Protein AF-A0A3G3GLH3-F1 (afdb_monomer_lite)

Radius of gyration: 18.89 Å; chains: 1; bounding box: 45×45×54 Å

pLDDT: mean 79.22, std 15.0, range [38.19, 97.69]

Foldseek 3Di:
DDPDDDDDDDDQDDQFQWFADDPVRDIDGNPPPPFDDPDDDPPQDDDDALDKDFQLVQVVNPGGQKHFAAALGPLLLLCLLVDDCVLAPVVCNVVSVVDDSRGGMTTIFGHGPVDAPSGLSSQQCCNPNDVPPVVLSPDQSQVSRVNRLVSSQVSCVVVVNNDPVNVVSSVVSSVVNCVVRVRSNPD

Structure (mmCIF, N/CA/C/O backbone):
data_AF-A0A3G3GLH3-F1
#
_entry.id   AF-A0A3G3GLH3-F1
#
loop_
_atom_site.group_PDB
_atom_site.id
_atom_site.type_symbol
_atom_site.label_atom_id
_atom_site.label_alt_id
_atom_site.label_comp_id
_atom_site.label_asym_id
_atom_site.label_entity_id
_atom_site.label_seq_id
_atom_site.pdbx_PDB_ins_code
_atom_site.Cartn_x
_atom_site.Cartn_y
_atom_site.Cartn_z
_atom_site.occupancy
_atom_site.B_iso_or_equiv
_atom_site.auth_seq_id
_atom_site.auth_comp_id
_atom_site.auth_asym_id
_atom_site.auth_atom_id
_atom_site.pdbx_PDB_model_num
ATOM 1 N N . MET A 1 1 ? -25.216 30.410 30.732 1.00 52.19 1 MET A N 1
ATOM 2 C CA . MET A 1 1 ? -24.462 29.577 29.773 1.00 52.19 1 MET A CA 1
ATOM 3 C C . MET A 1 1 ? -24.354 28.191 30.385 1.00 52.19 1 MET A C 1
ATOM 5 O O . MET A 1 1 ? -24.030 28.116 31.561 1.00 52.19 1 MET A O 1
ATOM 9 N N . LEU A 1 2 ? -24.770 27.141 29.671 1.00 53.44 2 LEU A N 1
ATOM 10 C CA . LEU A 1 2 ? -24.759 25.763 30.176 1.00 53.44 2 LEU A CA 1
ATOM 11 C C . LEU A 1 2 ? -23.333 25.214 30.086 1.00 53.44 2 LEU A C 1
ATOM 13 O O . LEU A 1 2 ? -22.865 24.894 29.000 1.00 53.44 2 LEU A O 1
ATOM 17 N N . ASP A 1 3 ? -22.672 25.140 31.235 1.00 70.38 3 ASP A N 1
ATOM 18 C CA . ASP A 1 3 ? -21.366 24.509 31.426 1.00 70.38 3 ASP A CA 1
ATOM 19 C C . ASP A 1 3 ? -21.586 23.088 31.980 1.00 70.38 3 ASP A C 1
ATOM 21 O O . ASP A 1 3 ? -21.228 22.760 33.110 1.00 70.38 3 ASP A O 1
ATOM 25 N N . SER A 1 4 ? -22.340 22.265 31.241 1.00 78.31 4 SER A N 1
ATOM 26 C CA . SER A 1 4 ? -22.627 20.887 31.654 1.00 78.31 4 SER A CA 1
ATOM 27 C C . SER A 1 4 ? -21.545 19.954 31.129 1.00 78.31 4 SER A C 1
ATOM 29 O O . SER A 1 4 ? -21.372 19.823 29.915 1.00 78.31 4 SER A O 1
ATOM 31 N N . THR A 1 5 ? -20.846 19.271 32.032 1.00 82.44 5 THR A N 1
ATOM 32 C CA . THR A 1 5 ? -19.889 18.226 31.671 1.00 82.44 5 THR A CA 1
ATOM 33 C C . THR A 1 5 ? -20.622 17.016 31.087 1.00 82.44 5 THR A C 1
ATOM 35 O O . THR A 1 5 ? -21.650 16.577 31.603 1.00 82.44 5 THR A O 1
ATOM 38 N N . VAL A 1 6 ? -20.099 16.478 29.984 1.00 84.00 6 VAL A N 1
ATOM 39 C CA . VAL A 1 6 ? -20.628 15.279 29.319 1.00 84.00 6 VAL A CA 1
ATOM 40 C C . VAL A 1 6 ? -19.646 14.135 29.536 1.00 84.00 6 VAL A C 1
ATOM 42 O O . VAL A 1 6 ? -18.445 14.296 29.318 1.00 84.00 6 VAL A O 1
ATOM 45 N N . ALA A 1 7 ? -20.150 12.978 29.965 1.00 88.25 7 ALA A N 1
ATOM 46 C CA . ALA A 1 7 ? -19.340 11.772 30.061 1.00 88.25 7 ALA A CA 1
ATOM 47 C C . ALA A 1 7 ? -18.971 11.272 28.657 1.00 88.25 7 ALA A C 1
ATOM 49 O O . ALA A 1 7 ? -19.842 11.080 27.808 1.00 88.25 7 ALA A O 1
ATOM 50 N N . VAL A 1 8 ? -17.679 11.041 28.429 1.00 83.75 8 VAL A N 1
ATOM 51 C CA . VAL A 1 8 ? -17.146 10.437 27.204 1.00 83.75 8 VAL A CA 1
ATOM 52 C C . VAL A 1 8 ? -16.519 9.091 27.544 1.00 83.75 8 VAL A C 1
ATOM 54 O O . VAL A 1 8 ? -15.881 8.943 28.586 1.00 83.75 8 VAL A O 1
ATOM 57 N N . TYR A 1 9 ? -16.708 8.108 26.670 1.00 82.00 9 TYR A N 1
ATOM 58 C CA . TYR A 1 9 ? -16.227 6.744 26.867 1.00 82.00 9 TYR A CA 1
ATOM 59 C C . TYR A 1 9 ? -15.216 6.393 25.778 1.00 82.00 9 TYR A C 1
ATOM 61 O O . TYR A 1 9 ? -15.419 6.724 24.612 1.00 82.00 9 TYR A O 1
ATOM 69 N N . ASN A 1 10 ? -14.141 5.712 26.166 1.00 78.56 10 ASN A N 1
ATOM 70 C CA . ASN A 1 10 ? -13.127 5.166 25.270 1.00 78.56 10 ASN A CA 1
ATOM 71 C C . ASN A 1 10 ? -12.710 3.784 25.794 1.00 78.56 10 ASN A C 1
ATOM 73 O O . ASN A 1 10 ? -12.789 3.532 26.997 1.00 78.56 10 ASN A O 1
ATOM 77 N N . PHE A 1 11 ? -12.270 2.897 24.910 1.00 77.25 11 PHE A N 1
ATOM 78 C CA . PHE A 1 11 ? -11.757 1.573 25.258 1.00 77.25 11 PHE A CA 1
ATOM 79 C C . PHE A 1 11 ? -10.580 1.240 24.351 1.00 77.25 11 PHE A C 1
ATOM 81 O O . PHE A 1 11 ? -10.553 1.674 23.206 1.00 77.25 11 PHE A O 1
ATOM 88 N N . GLU A 1 12 ? -9.616 0.477 24.855 1.00 72.00 12 GLU A N 1
ATOM 89 C CA . GLU A 1 12 ? -8.491 -0.029 24.069 1.00 72.00 12 GLU A CA 1
ATOM 90 C C . GLU A 1 12 ? -8.784 -1.450 23.592 1.00 72.00 12 GLU A C 1
ATOM 92 O O . GLU A 1 12 ? -9.258 -2.296 24.353 1.00 72.00 12 GLU A O 1
ATOM 97 N N . VAL A 1 13 ? -8.518 -1.704 22.315 1.00 70.62 13 VAL A N 1
ATOM 98 C CA . VAL A 1 13 ? -8.568 -3.038 21.715 1.00 70.62 13 VAL A CA 1
ATOM 99 C C . VAL A 1 13 ? -7.179 -3.679 21.769 1.00 70.62 13 VAL A C 1
ATOM 101 O O . VAL A 1 13 ? -6.170 -3.020 21.559 1.00 70.62 13 VAL A O 1
ATOM 104 N N . SER A 1 14 ? -7.111 -4.975 22.098 1.00 60.09 14 SER A N 1
ATOM 105 C CA . SER A 1 14 ? -5.848 -5.618 22.505 1.00 60.09 14 SER A CA 1
ATOM 106 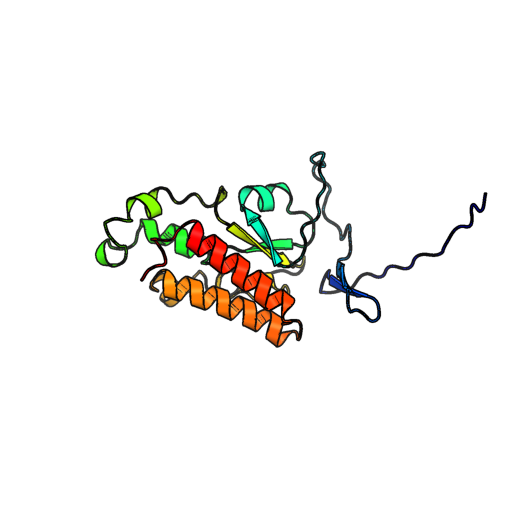C C . SER A 1 14 ? -4.850 -5.882 21.372 1.00 60.09 14 SER A C 1
ATOM 108 O O . SER A 1 14 ? -3.657 -6.033 21.631 1.00 60.09 14 SER A O 1
ATOM 110 N N . ASN A 1 15 ? -5.342 -6.049 20.142 1.00 60.84 15 ASN A N 1
ATOM 111 C CA . ASN A 1 15 ? -4.550 -6.562 19.017 1.00 60.84 15 ASN A CA 1
ATOM 112 C C . ASN A 1 15 ? -4.492 -5.579 17.852 1.00 60.84 15 ASN A C 1
ATOM 114 O O . ASN A 1 15 ? -3.422 -5.376 17.296 1.00 60.84 15 ASN A O 1
ATOM 118 N N . PHE A 1 16 ? -5.636 -5.004 17.495 1.00 64.94 16 PHE A N 1
ATOM 119 C CA . PHE A 1 16 ? -5.741 -3.937 16.509 1.00 64.94 16 PHE A CA 1
ATOM 120 C C . PHE A 1 16 ? -5.822 -2.617 17.253 1.00 64.94 16 PHE A C 1
ATOM 122 O O . PHE A 1 16 ? -6.385 -2.587 18.340 1.00 64.94 16 PHE A O 1
ATOM 129 N N . HIS A 1 17 ? -5.323 -1.535 16.666 1.00 69.00 17 HIS A N 1
ATOM 130 C CA . HIS A 1 17 ? -5.483 -0.191 17.235 1.00 69.00 17 HIS A CA 1
ATOM 131 C C . HIS A 1 17 ? -6.641 0.559 16.584 1.00 69.00 17 HIS A C 1
ATOM 133 O O . HIS A 1 17 ? -6.727 1.775 16.703 1.00 69.00 17 HIS A O 1
ATOM 139 N N . THR A 1 18 ? -7.527 -0.156 15.887 1.00 73.00 18 THR A N 1
ATOM 140 C CA . THR A 1 18 ? -8.635 0.419 15.127 1.00 73.00 18 THR A CA 1
ATOM 141 C C . THR A 1 18 ? -9.952 -0.311 15.388 1.00 73.00 18 THR A C 1
ATOM 143 O O . THR A 1 18 ? -9.959 -1.511 15.662 1.00 73.00 18 THR A O 1
ATOM 146 N N . TYR A 1 19 ? -11.069 0.415 15.331 1.00 75.06 19 TYR A N 1
ATOM 147 C CA . TYR A 1 19 ? -12.420 -0.105 15.559 1.00 75.06 19 TYR A CA 1
ATOM 148 C C . TYR A 1 19 ? -13.482 0.761 14.865 1.00 75.06 19 TYR A C 1
ATOM 150 O O . TYR A 1 19 ? -13.189 1.847 14.367 1.00 75.06 19 TYR A O 1
ATOM 158 N N . PHE A 1 20 ? -14.724 0.275 14.820 1.00 81.25 20 PHE A N 1
ATOM 159 C CA . PHE A 1 20 ? -15.857 1.002 14.248 1.00 81.25 20 PHE A CA 1
ATOM 160 C C . PHE A 1 20 ? -16.762 1.581 15.334 1.00 81.25 20 PHE A C 1
ATOM 162 O O . PHE A 1 20 ? -17.051 0.907 16.324 1.00 81.25 20 PHE A O 1
ATOM 169 N N . VAL A 1 21 ? -17.253 2.805 15.129 1.00 83.81 21 VAL A N 1
ATOM 170 C CA . VAL A 1 21 ? -18.206 3.468 16.030 1.00 83.81 21 VAL A CA 1
ATOM 171 C C . VAL A 1 21 ? -19.484 3.893 15.313 1.00 83.81 21 VAL A C 1
ATOM 173 O O . VAL A 1 21 ? -19.473 4.349 14.168 1.00 83.81 21 VAL A O 1
ATOM 176 N N . GLY A 1 22 ? -20.600 3.778 16.034 1.00 80.94 22 GLY A N 1
ATOM 177 C CA . GLY A 1 22 ? -21.918 4.216 15.579 1.00 80.94 22 GLY A CA 1
ATOM 178 C C . GLY A 1 22 ? -22.543 3.336 14.491 1.00 80.94 22 GLY A C 1
ATOM 179 O O . GLY A 1 22 ? -21.936 2.407 13.965 1.00 80.94 22 GLY A O 1
ATOM 180 N N . SER A 1 23 ? -23.790 3.651 14.139 1.00 80.56 23 SER A N 1
ATOM 181 C CA . SER A 1 23 ? -24.556 2.942 13.100 1.00 80.56 23 SER A CA 1
ATOM 182 C C . SER A 1 23 ? -24.011 3.143 11.684 1.00 80.56 23 SER A C 1
ATOM 184 O O . SER A 1 23 ? -24.363 2.390 10.784 1.00 80.56 23 SER A O 1
ATOM 186 N N . GLN A 1 24 ? -23.164 4.155 11.490 1.00 77.25 24 GLN A N 1
ATOM 187 C CA . GLN A 1 24 ? -22.507 4.448 10.218 1.00 77.25 24 GLN A CA 1
ATOM 188 C C . GLN A 1 24 ? -21.169 3.716 10.059 1.00 77.25 24 GLN A C 1
ATOM 190 O O . GLN A 1 24 ? -20.516 3.893 9.038 1.00 77.25 24 GLN A O 1
ATOM 195 N N . SER A 1 25 ? -20.755 2.922 11.056 1.00 75.62 25 SER A N 1
ATOM 196 C CA . SER A 1 25 ? -19.472 2.214 11.056 1.00 75.62 25 SER A CA 1
ATOM 197 C C . SER A 1 25 ? -18.306 3.152 10.739 1.00 75.62 25 SER A C 1
ATOM 199 O O . SER A 1 25 ? -17.507 2.897 9.841 1.00 75.62 25 SER A O 1
ATOM 201 N N . ILE A 1 26 ? -18.213 4.260 11.480 1.00 72.25 26 ILE A N 1
ATOM 202 C CA . ILE A 1 26 ? -17.095 5.196 11.332 1.00 72.25 26 ILE A CA 1
ATOM 203 C C . ILE A 1 26 ? -15.839 4.500 11.839 1.00 72.25 26 ILE A C 1
ATOM 205 O O . ILE A 1 26 ? -15.811 4.033 12.978 1.00 72.25 26 ILE A O 1
ATOM 209 N N . TRP A 1 27 ? -14.813 4.427 10.999 1.00 70.38 27 TRP A N 1
ATOM 210 C CA . TRP A 1 27 ? -13.533 3.837 11.366 1.00 70.38 27 TRP A CA 1
ATOM 211 C C . TRP A 1 27 ? -12.717 4.817 12.206 1.00 70.38 27 TRP A C 1
ATOM 213 O O . TRP A 1 27 ? -12.457 5.940 11.781 1.00 70.38 27 TRP A O 1
ATOM 223 N N . VAL A 1 28 ? -12.325 4.393 13.402 1.00 71.50 28 VAL A N 1
ATOM 224 C CA . VAL A 1 28 ? -11.522 5.174 14.345 1.00 71.50 28 VAL A CA 1
ATOM 225 C C . VAL A 1 28 ? -10.356 4.343 14.868 1.00 71.50 28 VAL A C 1
ATOM 227 O O . VAL A 1 28 ? -10.334 3.119 14.721 1.00 71.50 28 VAL A O 1
ATOM 230 N N . TYR A 1 29 ? -9.388 5.003 15.499 1.00 72.38 29 TYR A N 1
ATOM 231 C CA . TYR A 1 29 ? -8.235 4.357 16.115 1.00 72.38 29 TYR A CA 1
ATOM 232 C C . TYR A 1 29 ? -7.996 4.843 17.545 1.00 72.38 29 TYR A C 1
ATOM 234 O O . TYR A 1 29 ? -8.376 5.950 17.932 1.00 72.38 29 TYR A O 1
ATOM 242 N N . ASN A 1 30 ? -7.358 3.998 18.352 1.00 69.06 30 ASN A N 1
ATOM 243 C CA . ASN A 1 30 ? -6.932 4.351 19.697 1.00 69.06 30 ASN A CA 1
ATOM 244 C C . ASN A 1 30 ? -5.739 5.317 19.643 1.00 69.06 30 ASN A C 1
ATOM 246 O O . ASN A 1 30 ? -4.632 4.935 19.270 1.00 69.06 30 ASN A O 1
ATOM 250 N N . ALA A 1 31 ? -5.945 6.567 20.060 1.00 63.78 31 ALA A N 1
ATOM 251 C CA . ALA A 1 31 ? -4.863 7.541 20.195 1.00 63.78 31 ALA A CA 1
ATOM 252 C C . ALA A 1 31 ? -3.931 7.214 21.384 1.00 63.78 31 ALA A C 1
ATOM 254 O O . ALA A 1 31 ? -4.389 6.720 22.413 1.00 63.78 31 ALA A O 1
ATOM 255 N N . ASN A 1 32 ? -2.643 7.573 21.277 1.00 58.06 32 ASN A N 1
ATOM 256 C CA . ASN A 1 32 ? -1.634 7.493 22.350 1.00 58.06 32 ASN A CA 1
ATOM 257 C C . ASN A 1 32 ? -1.325 6.081 22.900 1.00 58.06 32 ASN A C 1
ATOM 259 O O . ASN A 1 32 ? -1.012 5.944 24.083 1.00 58.06 32 ASN A O 1
ATOM 263 N N . CYS A 1 33 ? -1.345 5.032 22.074 1.00 53.41 33 CYS A N 1
ATOM 264 C CA . CYS A 1 33 ? -1.094 3.647 22.512 1.00 53.41 33 CYS A CA 1
ATOM 265 C C . CYS A 1 33 ? 0.394 3.323 22.825 1.00 53.41 33 CYS A C 1
ATOM 267 O O . CYS A 1 33 ? 0.919 2.294 22.423 1.00 53.41 33 CYS A O 1
ATOM 269 N N . GLY A 1 34 ? 1.113 4.182 23.557 1.00 49.38 34 GLY A N 1
ATOM 270 C CA . GLY A 1 34 ? 2.436 3.852 24.119 1.00 49.38 34 GLY A CA 1
ATOM 271 C C . GLY A 1 34 ? 3.666 4.270 23.302 1.00 49.38 34 GLY A C 1
ATOM 272 O O . GLY A 1 34 ? 4.790 3.920 23.668 1.00 49.38 34 GLY A O 1
ATOM 273 N N . ALA A 1 35 ? 3.515 5.059 22.238 1.00 47.09 35 ALA A N 1
ATOM 274 C CA . ALA A 1 35 ? 4.669 5.611 21.538 1.00 47.09 35 ALA A CA 1
ATOM 275 C C . ALA A 1 35 ? 5.346 6.723 22.352 1.00 47.09 35 ALA A C 1
ATOM 277 O O . ALA A 1 35 ? 4.738 7.733 22.709 1.00 47.09 35 ALA A O 1
ATOM 278 N N . THR A 1 36 ? 6.644 6.569 22.631 1.00 41.03 36 THR A N 1
ATOM 279 C CA . THR A 1 36 ? 7.446 7.619 23.268 1.00 41.03 36 THR A CA 1
ATOM 280 C C . THR A 1 36 ? 7.441 8.859 22.373 1.00 41.03 36 THR A C 1
ATOM 282 O O . THR A 1 36 ? 7.955 8.828 21.249 1.00 41.03 36 THR A O 1
ATOM 285 N N . LEU A 1 37 ? 6.857 9.954 22.864 1.00 39.50 37 LEU A N 1
ATOM 286 C CA . LEU A 1 37 ? 6.824 11.260 22.207 1.00 39.50 37 LEU A CA 1
ATOM 287 C C . LEU A 1 37 ? 8.263 11.741 21.937 1.00 39.50 37 LEU A C 1
ATOM 289 O O . LEU A 1 37 ? 8.899 12.346 22.795 1.00 39.50 37 LEU A O 1
ATOM 293 N N . ILE A 1 38 ? 8.794 11.501 20.735 1.00 42.88 38 ILE A N 1
ATOM 294 C CA . ILE A 1 38 ? 9.927 12.291 20.235 1.00 42.88 38 ILE A CA 1
ATOM 295 C C . ILE A 1 38 ? 9.286 13.512 19.587 1.00 42.88 38 ILE A C 1
ATOM 297 O O . ILE A 1 38 ? 8.466 13.359 18.688 1.00 42.88 38 ILE A O 1
ATOM 301 N N . LYS A 1 39 ? 9.599 14.676 20.169 1.00 38.19 39 LYS A N 1
ATOM 302 C CA . LYS A 1 39 ? 9.090 16.033 19.917 1.00 38.19 39 LYS A CA 1
ATOM 303 C C . LYS A 1 39 ? 8.168 16.181 18.699 1.00 38.19 39 LYS A C 1
ATOM 305 O O . LYS A 1 39 ? 8.622 16.104 17.562 1.00 38.19 39 LYS A O 1
ATOM 310 N N . LYS A 1 40 ? 6.903 16.512 18.998 1.00 38.69 40 LYS A N 1
ATOM 311 C CA . LYS A 1 40 ? 5.918 17.108 18.085 1.00 38.69 40 LYS A CA 1
ATOM 312 C C . LYS A 1 40 ? 6.610 18.053 17.098 1.00 38.69 40 LYS A C 1
ATOM 314 O O . LYS A 1 40 ? 7.101 19.107 17.502 1.00 38.69 40 LYS A O 1
ATOM 319 N N . THR A 1 41 ? 6.592 17.718 15.814 1.00 38.50 41 THR A N 1
ATOM 320 C CA . THR A 1 41 ? 6.532 18.769 14.801 1.00 38.50 41 THR A CA 1
ATOM 321 C C . THR A 1 41 ? 5.173 19.455 14.967 1.00 38.50 41 THR A C 1
ATOM 323 O O . THR A 1 41 ? 4.187 18.841 15.373 1.00 38.50 41 THR A O 1
ATOM 326 N N . THR A 1 42 ? 5.122 20.763 14.754 1.00 38.75 42 THR A N 1
ATOM 327 C CA . THR A 1 42 ? 3.994 21.646 15.103 1.00 38.75 42 THR A CA 1
ATOM 328 C C . THR A 1 42 ? 2.682 21.373 14.355 1.0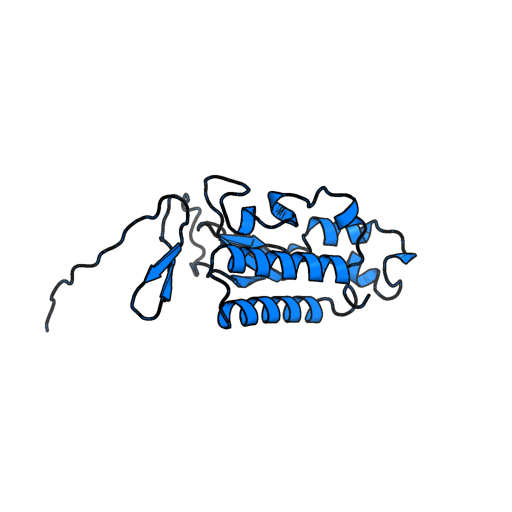0 38.75 42 THR A C 1
ATOM 330 O O . THR A 1 42 ? 1.699 22.052 14.621 1.00 38.75 42 THR A O 1
ATOM 333 N N . ASN A 1 43 ? 2.627 20.344 13.505 1.00 39.94 43 ASN A N 1
ATOM 334 C CA . ASN A 1 43 ? 1.451 19.935 12.741 1.00 39.94 43 ASN A CA 1
ATOM 335 C C . ASN A 1 43 ? 1.18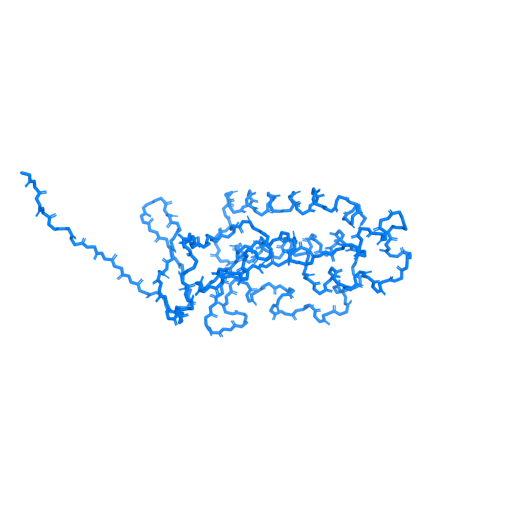1 18.440 12.968 1.00 39.94 43 ASN A C 1
ATOM 337 O O . ASN A 1 43 ? 1.340 17.651 12.043 1.00 39.94 43 ASN A O 1
ATOM 341 N N . GLY A 1 44 ? 0.857 18.049 14.206 1.00 44.25 44 GLY A N 1
ATOM 342 C CA . GLY A 1 44 ? 0.605 16.660 14.622 1.00 44.25 44 GLY A CA 1
ATOM 343 C C . GLY A 1 44 ? -0.615 16.017 13.953 1.00 44.25 44 GLY A C 1
ATOM 344 O O . GLY A 1 44 ? -1.603 15.741 14.625 1.00 44.25 44 GLY A O 1
ATOM 345 N N . GLY A 1 45 ? -0.548 15.818 12.639 1.00 51.00 45 GLY A N 1
ATOM 346 C CA . GLY A 1 45 ? -1.488 15.018 11.875 1.00 51.00 45 GLY A CA 1
ATOM 347 C C . GLY A 1 45 ? -1.200 13.552 12.139 1.00 51.00 45 GLY A C 1
ATOM 348 O O . GLY A 1 45 ? -0.115 13.061 11.838 1.00 51.00 45 GLY A O 1
ATOM 349 N N . LEU A 1 46 ? -2.160 12.886 12.757 1.00 63.09 46 LEU A N 1
ATOM 350 C CA . LEU A 1 46 ? -2.233 11.437 12.775 1.00 63.09 46 LEU A CA 1
ATOM 351 C C . LEU A 1 46 ? -2.561 10.981 11.349 1.00 63.09 46 LEU A C 1
ATOM 353 O O . LEU A 1 46 ? -3.336 11.653 10.670 1.00 63.09 46 LEU A O 1
ATOM 357 N N . PHE A 1 47 ? -1.948 9.891 10.891 1.00 70.56 47 PHE A N 1
ATOM 358 C CA . PHE A 1 47 ? -2.291 9.319 9.593 1.00 70.56 47 PHE A CA 1
ATOM 359 C C . PHE A 1 47 ? -3.529 8.444 9.708 1.00 70.56 47 PHE A C 1
ATOM 361 O O . PHE A 1 47 ? -3.619 7.625 10.626 1.00 70.56 47 PHE A O 1
ATOM 368 N N . ASP A 1 48 ? -4.418 8.561 8.729 1.00 79.50 48 ASP A N 1
ATOM 369 C CA . ASP A 1 48 ? -5.541 7.645 8.595 1.00 79.50 48 ASP A CA 1
ATOM 370 C C . ASP A 1 48 ? -5.125 6.358 7.872 1.00 79.50 48 ASP A C 1
ATOM 372 O O . ASP A 1 48 ? -4.191 6.302 7.064 1.00 79.50 48 ASP A O 1
ATOM 376 N N . GLU A 1 49 ? -5.863 5.289 8.140 1.00 84.69 49 GLU A N 1
ATOM 377 C CA . GLU A 1 49 ? -5.737 4.050 7.390 1.00 84.69 49 GLU A CA 1
ATOM 378 C C . GLU A 1 49 ? -6.045 4.266 5.902 1.00 84.69 49 GLU A C 1
ATOM 380 O O . GLU A 1 49 ? -7.025 4.922 5.538 1.00 84.69 49 GLU A O 1
ATOM 385 N N . LEU A 1 50 ? -5.204 3.689 5.037 1.00 89.69 50 LEU A N 1
ATOM 386 C CA . LEU A 1 50 ? -5.208 3.886 3.585 1.00 89.69 50 LEU A CA 1
ATOM 387 C C . LEU A 1 50 ? -4.928 5.329 3.136 1.00 89.69 50 LEU A C 1
ATOM 389 O O . LEU A 1 50 ? -5.119 5.647 1.957 1.00 89.69 50 LEU A O 1
ATOM 393 N N . GLU A 1 51 ? -4.455 6.208 4.025 1.00 90.38 51 GLU A N 1
ATOM 394 C CA . GLU A 1 51 ? -3.971 7.524 3.618 1.00 90.38 51 GLU A CA 1
ATOM 395 C C . GLU A 1 51 ? -2.777 7.382 2.667 1.00 90.38 51 GLU A C 1
ATOM 397 O O . GLU A 1 51 ? -1.910 6.525 2.836 1.00 90.38 51 GLU A O 1
ATOM 402 N N . ILE A 1 52 ? -2.735 8.226 1.637 1.00 92.25 52 ILE A N 1
ATOM 403 C CA . ILE A 1 52 ? -1.672 8.214 0.635 1.00 92.25 52 ILE A CA 1
ATOM 404 C C . ILE A 1 52 ? -0.773 9.418 0.871 1.00 92.25 52 ILE A C 1
ATOM 406 O O . ILE A 1 52 ? -1.210 10.562 0.747 1.00 92.25 52 ILE A O 1
ATOM 410 N N . THR A 1 53 ? 0.502 9.163 1.130 1.00 91.44 53 THR A N 1
ATOM 411 C CA . THR A 1 53 ? 1.513 10.204 1.337 1.00 91.44 53 THR A CA 1
ATOM 412 C C . THR A 1 53 ? 2.834 9.797 0.689 1.00 91.44 53 THR A C 1
ATOM 414 O O . THR A 1 53 ? 2.922 8.745 0.059 1.00 91.44 53 THR A O 1
ATOM 417 N N . ILE A 1 54 ? 3.865 10.630 0.797 1.00 91.19 54 ILE A N 1
ATOM 418 C CA . ILE A 1 54 ? 5.224 10.260 0.378 1.00 91.19 54 ILE A CA 1
ATOM 419 C C . ILE A 1 54 ? 5.991 9.639 1.545 1.00 91.19 54 ILE A C 1
ATOM 421 O O . ILE A 1 54 ? 5.785 10.010 2.706 1.00 91.19 54 ILE A O 1
ATOM 425 N N . PHE A 1 55 ? 6.912 8.723 1.251 1.00 88.62 55 PHE A N 1
ATOM 426 C CA . PHE A 1 55 ? 7.620 7.968 2.286 1.00 88.62 55 PHE A CA 1
ATOM 427 C C . PHE A 1 55 ? 8.386 8.853 3.274 1.00 88.62 55 PHE A C 1
ATOM 429 O O . PHE A 1 55 ? 8.356 8.601 4.480 1.00 88.62 55 PHE A O 1
ATOM 436 N N . LYS A 1 56 ? 9.013 9.937 2.799 1.00 88.94 56 LYS A N 1
ATOM 437 C CA . LYS A 1 56 ? 9.676 10.913 3.675 1.00 88.94 56 LYS A CA 1
ATOM 438 C C . LYS A 1 56 ? 8.727 11.464 4.736 1.00 88.94 56 LYS A C 1
ATOM 440 O O . LYS A 1 56 ? 9.101 11.533 5.903 1.00 88.94 56 LYS A O 1
ATOM 445 N N . THR A 1 57 ? 7.503 11.822 4.354 1.00 83.81 57 THR A N 1
ATOM 446 C CA . THR A 1 57 ? 6.487 12.325 5.288 1.00 83.81 57 THR A CA 1
ATOM 447 C C . THR A 1 57 ? 6.045 11.220 6.241 1.00 83.81 57 THR A C 1
ATOM 449 O O . THR A 1 57 ? 6.030 11.445 7.449 1.00 83.81 57 THR A O 1
ATOM 452 N N . ALA A 1 58 ? 5.787 10.011 5.730 1.00 82.44 58 ALA A N 1
ATOM 453 C CA . ALA A 1 58 ? 5.421 8.863 6.561 1.00 82.44 58 ALA A CA 1
ATOM 454 C C . ALA A 1 58 ? 6.466 8.577 7.657 1.00 82.44 58 ALA A C 1
ATOM 456 O O . ALA A 1 58 ? 6.110 8.393 8.818 1.00 82.44 58 ALA A O 1
ATOM 457 N N . ARG A 1 59 ? 7.764 8.619 7.325 1.00 77.00 59 ARG A N 1
ATOM 458 C CA . ARG A 1 59 ? 8.867 8.403 8.285 1.00 77.00 59 ARG A CA 1
ATOM 459 C C . ARG A 1 59 ? 8.984 9.489 9.346 1.00 77.00 59 ARG A C 1
ATOM 461 O O . ARG A 1 59 ? 9.380 9.200 10.470 1.00 77.00 59 ARG A O 1
ATOM 468 N N . LEU A 1 60 ? 8.704 10.739 8.985 1.00 68.81 60 LEU A N 1
ATOM 469 C CA . LEU A 1 60 ? 8.830 11.874 9.902 1.00 68.81 60 LEU A CA 1
ATOM 470 C C . LEU A 1 60 ? 7.717 11.902 10.956 1.00 68.81 60 LEU A C 1
ATOM 472 O O . LEU A 1 60 ? 7.874 12.561 11.982 1.00 68.81 60 LEU A O 1
ATOM 476 N N . VAL A 1 61 ? 6.620 11.186 10.709 1.00 61.59 61 VAL A N 1
ATOM 477 C CA . VAL A 1 61 ? 5.410 11.217 11.539 1.00 61.59 61 VAL A CA 1
ATOM 478 C C . VAL A 1 61 ? 5.070 9.826 12.112 1.00 61.59 61 VAL A C 1
ATOM 480 O O . VAL A 1 61 ? 4.132 9.700 12.891 1.00 61.59 61 VAL A O 1
ATOM 483 N N . SER A 1 62 ? 5.852 8.770 11.827 1.00 52.34 62 SER A N 1
ATOM 484 C CA . SER A 1 62 ? 5.524 7.402 12.270 1.00 52.34 62 SER A CA 1
ATOM 485 C C . SER A 1 62 ? 5.703 7.206 13.782 1.00 52.34 62 SER A C 1
ATOM 487 O O . SER A 1 62 ? 6.772 6.808 14.262 1.00 52.34 62 SER A O 1
ATOM 489 N N . LYS A 1 63 ? 4.648 7.478 14.548 1.00 58.84 63 LYS A N 1
ATOM 490 C CA . LYS A 1 63 ? 4.556 7.104 15.964 1.00 58.84 63 LYS A CA 1
ATOM 491 C C . LYS A 1 63 ? 3.241 6.453 16.369 1.00 58.84 63 LYS A C 1
ATOM 493 O O . LYS A 1 63 ? 3.204 5.910 17.458 1.00 58.84 63 LYS A O 1
ATOM 498 N N . ASP A 1 64 ? 2.229 6.380 15.517 1.00 59.94 64 ASP A N 1
ATOM 499 C CA . ASP A 1 64 ? 0.934 5.824 15.914 1.00 59.94 64 ASP A CA 1
ATOM 500 C C . ASP A 1 64 ? 0.568 4.651 15.024 1.00 59.94 64 ASP A C 1
ATOM 502 O O . ASP A 1 64 ? -0.080 4.877 14.020 1.00 59.94 64 ASP A O 1
ATOM 506 N N . PHE A 1 65 ? 1.031 3.435 15.354 1.00 75.88 65 PHE A N 1
ATOM 507 C CA . PHE A 1 65 ? 0.499 2.145 14.859 1.00 75.88 65 PHE A CA 1
ATOM 508 C C . PHE A 1 65 ? 0.141 2.087 13.368 1.00 75.88 65 PHE A C 1
ATOM 510 O O . PHE A 1 65 ? -0.756 1.367 12.955 1.00 75.88 65 PHE A O 1
ATOM 517 N N . MET A 1 66 ? 0.854 2.864 12.562 1.00 80.88 66 MET A N 1
ATOM 518 C CA . MET A 1 66 ? 0.593 3.132 11.160 1.00 80.88 66 MET A CA 1
ATOM 519 C C . MET A 1 66 ? 1.946 3.255 10.489 1.00 80.88 66 MET A C 1
ATOM 521 O O . MET A 1 66 ? 2.849 3.958 10.957 1.00 80.88 66 MET A O 1
ATOM 525 N N . THR A 1 67 ? 2.092 2.566 9.373 1.00 83.81 67 THR A N 1
ATOM 526 C CA . THR A 1 67 ? 3.337 2.511 8.616 1.00 83.81 67 THR A CA 1
ATOM 527 C C . THR A 1 67 ? 3.041 2.659 7.137 1.00 83.81 67 THR A C 1
ATOM 529 O O . THR A 1 67 ? 2.064 2.124 6.622 1.00 83.81 67 THR A O 1
ATOM 532 N N . GLY A 1 68 ? 3.873 3.434 6.446 1.00 88.44 68 GLY A N 1
ATOM 533 C CA . GLY A 1 68 ? 3.756 3.590 5.004 1.00 88.44 68 GLY A CA 1
ATOM 534 C C . GLY A 1 68 ? 4.253 2.338 4.291 1.00 88.44 68 GLY A C 1
ATOM 535 O O . GLY A 1 68 ? 5.445 2.026 4.356 1.00 88.44 68 GLY A O 1
ATOM 536 N N . HIS A 1 69 ? 3.363 1.656 3.578 1.00 91.06 69 HIS A N 1
ATOM 537 C CA . HIS A 1 69 ? 3.709 0.528 2.728 1.00 91.06 69 HIS A CA 1
ATOM 538 C C . HIS A 1 69 ? 4.043 0.997 1.306 1.00 91.06 69 HIS A C 1
ATOM 540 O O . HIS A 1 69 ? 3.265 1.714 0.673 1.00 91.06 69 HIS A O 1
ATOM 546 N N . HIS A 1 70 ? 5.206 0.587 0.794 1.00 91.38 70 HIS A N 1
ATOM 547 C CA . HIS A 1 70 ? 5.594 0.830 -0.598 1.00 91.38 70 HIS A CA 1
ATOM 548 C C . HIS A 1 70 ? 4.983 -0.226 -1.509 1.00 91.38 70 HIS A C 1
ATOM 550 O O . HIS A 1 70 ? 5.123 -1.415 -1.232 1.00 91.38 70 HIS A O 1
ATOM 556 N N . ILE A 1 71 ? 4.407 0.203 -2.629 1.00 92.44 71 ILE A N 1
ATOM 557 C CA . ILE A 1 71 ? 3.845 -0.690 -3.643 1.00 92.44 71 ILE A CA 1
ATOM 558 C C . ILE A 1 71 ? 4.265 -0.200 -5.053 1.00 92.44 71 ILE A C 1
ATOM 560 O O . ILE A 1 71 ? 3.905 0.917 -5.433 1.00 92.44 71 ILE A O 1
ATOM 564 N N . PRO A 1 72 ? 4.993 -1.013 -5.849 1.00 91.56 72 PRO A N 1
ATOM 565 C CA . PRO A 1 72 ? 5.616 -2.258 -5.417 1.00 91.56 72 PRO A CA 1
ATOM 566 C C . PRO A 1 72 ? 6.624 -2.012 -4.291 1.00 91.56 72 PRO A C 1
ATOM 568 O O . PRO A 1 72 ? 7.124 -0.895 -4.130 1.00 91.56 72 PRO A O 1
ATOM 571 N N . SER A 1 73 ? 6.962 -3.049 -3.529 1.00 89.94 73 SER A N 1
ATOM 572 C CA . SER A 1 73 ? 7.883 -2.873 -2.395 1.00 89.94 73 SER A CA 1
ATOM 573 C C . SER A 1 73 ? 9.194 -2.169 -2.753 1.00 89.94 73 SER A C 1
ATOM 575 O O . SER A 1 73 ? 9.782 -2.372 -3.819 1.00 89.94 73 SER A O 1
ATOM 577 N N . GLN A 1 74 ? 9.725 -1.397 -1.799 1.00 88.00 74 GLN A N 1
ATOM 578 C CA . GLN A 1 74 ? 10.986 -0.665 -1.957 1.00 88.00 74 GLN A CA 1
ATOM 579 C C . GLN A 1 74 ? 12.128 -1.573 -2.431 1.00 88.00 74 GLN A C 1
ATOM 581 O O . GLN A 1 74 ? 12.948 -1.166 -3.255 1.00 88.00 74 GLN A O 1
ATOM 586 N N . LYS A 1 75 ? 12.173 -2.822 -1.948 1.00 88.25 75 LYS A N 1
ATOM 587 C CA . LYS A 1 75 ? 13.185 -3.796 -2.364 1.00 88.25 75 LYS A CA 1
ATOM 588 C C . LYS A 1 75 ? 13.057 -4.165 -3.842 1.00 88.25 75 LYS A C 1
ATOM 590 O O . LYS A 1 75 ? 14.082 -4.276 -4.510 1.00 88.25 75 LYS A O 1
ATOM 595 N N . PHE A 1 76 ? 11.837 -4.305 -4.362 1.00 90.12 76 PHE A N 1
ATOM 596 C CA . PHE A 1 76 ? 11.622 -4.506 -5.794 1.00 90.12 76 PHE A CA 1
ATOM 597 C C . PHE A 1 76 ? 12.118 -3.301 -6.587 1.00 90.12 76 PHE A C 1
ATOM 599 O O . PHE A 1 76 ? 12.983 -3.463 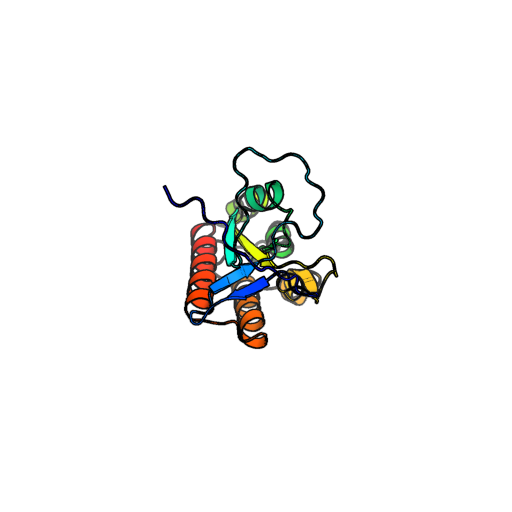-7.446 1.00 90.12 76 PHE A O 1
ATOM 606 N N . MET A 1 77 ? 11.648 -2.099 -6.236 1.00 88.44 77 MET A N 1
ATOM 607 C CA . MET A 1 77 ? 12.010 -0.858 -6.930 1.00 88.44 77 MET A CA 1
ATOM 608 C C . MET A 1 77 ? 13.524 -0.621 -6.927 1.00 88.44 77 MET A C 1
ATOM 610 O O . MET A 1 77 ? 14.109 -0.291 -7.952 1.00 88.44 77 MET A O 1
ATOM 614 N N . THR A 1 78 ? 14.189 -0.894 -5.804 1.00 87.00 78 THR A N 1
ATOM 615 C CA . THR A 1 78 ? 15.653 -0.803 -5.696 1.00 87.00 78 THR A CA 1
ATOM 616 C C . THR A 1 78 ? 16.355 -1.860 -6.545 1.00 87.00 78 THR A C 1
ATOM 618 O O . THR A 1 78 ? 17.383 -1.576 -7.154 1.00 87.00 78 THR A O 1
ATOM 621 N N . SER A 1 79 ? 15.806 -3.077 -6.623 1.00 86.44 79 SER A N 1
ATOM 622 C CA . SER A 1 79 ? 16.409 -4.149 -7.419 1.00 86.44 79 SER A CA 1
ATOM 623 C C . SER A 1 79 ? 16.372 -3.868 -8.920 1.00 86.44 79 SER A C 1
ATOM 625 O O . SER A 1 79 ? 17.248 -4.354 -9.630 1.00 86.44 79 SER A O 1
ATOM 627 N N . LEU A 1 80 ? 15.430 -3.038 -9.395 1.00 86.19 80 LEU A N 1
ATOM 628 C CA . LEU A 1 80 ? 15.372 -2.613 -10.795 1.00 86.19 80 LEU A CA 1
ATOM 629 C C . LEU A 1 80 ? 16.681 -1.963 -11.251 1.00 86.19 80 LEU A C 1
ATOM 631 O O . LEU A 1 80 ? 17.088 -2.207 -12.377 1.00 86.19 80 LEU A O 1
ATOM 635 N N . LYS A 1 81 ? 17.397 -1.227 -10.389 1.00 85.19 81 LYS A N 1
ATOM 636 C CA . LYS A 1 81 ? 18.681 -0.600 -10.763 1.00 85.19 81 LYS A CA 1
ATOM 637 C C . LYS A 1 81 ? 19.739 -1.619 -11.209 1.00 85.19 81 LYS A C 1
ATOM 639 O O . LYS A 1 81 ? 20.596 -1.291 -12.022 1.00 85.19 81 LYS A O 1
ATOM 644 N N . ASN A 1 82 ? 19.641 -2.852 -10.707 1.00 80.81 82 ASN A N 1
ATOM 645 C CA . ASN A 1 82 ? 20.582 -3.942 -10.963 1.00 80.81 82 ASN A CA 1
ATOM 646 C C . ASN A 1 82 ? 20.031 -5.001 -11.932 1.00 80.81 82 ASN A C 1
ATOM 648 O O . ASN A 1 82 ? 20.689 -6.019 -12.152 1.00 80.81 82 ASN A O 1
ATOM 652 N N . LYS A 1 83 ? 18.816 -4.824 -12.471 1.00 77.38 83 LYS A N 1
ATOM 653 C CA . LYS A 1 83 ? 18.263 -5.783 -13.432 1.00 77.38 83 LYS A CA 1
ATOM 654 C C . LYS A 1 83 ? 18.960 -5.651 -14.790 1.00 77.38 83 LYS A C 1
ATOM 656 O O . LYS A 1 83 ? 19.347 -4.544 -15.163 1.00 77.38 83 LYS A O 1
ATOM 661 N N . PRO A 1 84 ? 19.092 -6.759 -15.544 1.00 73.50 84 PRO A N 1
ATOM 662 C CA . PRO A 1 84 ? 19.575 -6.706 -16.917 1.00 73.50 84 PRO A CA 1
ATOM 663 C C . PRO A 1 84 ? 18.759 -5.720 -17.753 1.00 73.50 84 PRO A C 1
ATOM 665 O O . PRO A 1 84 ? 17.535 -5.673 -17.618 1.00 73.50 84 PRO A O 1
ATOM 668 N N . GLU A 1 85 ? 19.421 -4.984 -18.647 1.00 72.31 85 GLU A N 1
ATOM 669 C CA . GLU A 1 85 ? 18.774 -3.949 -19.461 1.00 72.31 85 GLU A CA 1
ATOM 670 C C . GLU A 1 85 ? 17.581 -4.480 -20.252 1.00 72.31 85 GLU A C 1
ATOM 672 O O . GLU A 1 85 ? 16.596 -3.784 -20.355 1.00 72.31 85 GLU A O 1
ATOM 677 N N . TYR A 1 86 ? 17.567 -5.727 -20.726 1.00 74.44 86 TYR A N 1
ATOM 678 C CA . TYR A 1 86 ? 16.400 -6.256 -21.451 1.00 74.44 86 TYR A CA 1
ATOM 679 C C . TYR A 1 86 ? 15.120 -6.378 -20.594 1.00 74.44 86 TYR A C 1
ATOM 681 O O . TYR A 1 86 ? 14.034 -6.562 -21.140 1.00 74.44 86 TYR A O 1
ATOM 689 N N . MET A 1 87 ? 15.227 -6.315 -19.261 1.00 69.88 87 MET A N 1
ATOM 690 C CA . MET A 1 87 ? 14.084 -6.328 -18.334 1.00 69.88 87 MET A CA 1
ATOM 691 C C . MET A 1 87 ? 13.575 -4.923 -17.988 1.00 69.88 87 MET A C 1
ATOM 693 O O . MET A 1 87 ? 12.597 -4.791 -17.251 1.00 69.88 87 MET A O 1
ATOM 697 N N . ILE A 1 88 ? 14.252 -3.884 -18.470 1.00 73.06 88 ILE A N 1
ATOM 698 C CA . ILE A 1 88 ? 13.934 -2.478 -18.238 1.00 73.06 88 ILE A CA 1
ATOM 699 C C . ILE A 1 88 ? 13.867 -1.830 -19.612 1.00 73.06 88 ILE A C 1
ATOM 701 O O . ILE A 1 88 ? 14.780 -1.971 -20.406 1.00 73.06 88 ILE A O 1
ATOM 705 N N . ASP A 1 89 ? 12.821 -1.085 -19.935 1.00 72.12 89 ASP A N 1
ATOM 706 C CA . ASP A 1 89 ? 12.856 -0.352 -21.202 1.00 72.12 89 ASP A CA 1
ATOM 707 C C . ASP A 1 89 ? 14.085 0.593 -21.205 1.00 72.12 89 ASP A C 1
ATOM 709 O O . ASP A 1 89 ? 14.222 1.415 -20.286 1.00 72.12 89 ASP A O 1
ATOM 713 N N . PRO A 1 90 ? 14.997 0.485 -22.188 1.00 73.19 90 PRO A N 1
ATOM 714 C CA . PRO A 1 90 ? 16.236 1.258 -22.204 1.00 73.19 90 PRO A CA 1
ATOM 715 C C . PRO A 1 90 ? 15.981 2.770 -22.248 1.00 73.19 90 PRO A C 1
ATOM 717 O O . PRO A 1 90 ? 16.785 3.542 -21.727 1.00 73.19 90 PRO A O 1
ATOM 720 N N . ASN A 1 91 ? 14.824 3.211 -22.756 1.00 74.06 91 ASN A N 1
ATOM 721 C CA . ASN A 1 91 ? 14.431 4.624 -22.738 1.00 74.06 91 ASN A CA 1
ATOM 722 C C . ASN A 1 91 ? 14.066 5.125 -21.332 1.00 74.06 91 ASN A C 1
ATOM 724 O O . ASN A 1 91 ? 13.993 6.330 -21.097 1.00 74.06 91 ASN A O 1
ATOM 728 N N . PHE A 1 92 ? 13.834 4.209 -20.390 1.00 75.62 92 PHE A N 1
ATOM 729 C CA . PHE A 1 92 ? 13.368 4.497 -19.033 1.00 75.62 92 PHE A CA 1
ATOM 730 C C . PHE A 1 92 ? 14.380 4.097 -17.955 1.00 75.62 92 PHE A C 1
ATOM 732 O O . PHE A 1 92 ? 14.127 4.320 -16.770 1.00 75.62 92 PHE A O 1
ATOM 739 N N . LYS A 1 93 ? 15.566 3.603 -18.342 1.00 79.12 93 LYS A N 1
ATOM 740 C CA . LYS A 1 93 ? 16.668 3.290 -17.418 1.00 79.12 93 LYS A CA 1
ATOM 741 C C . LYS A 1 93 ? 17.044 4.485 -16.540 1.00 79.12 93 LYS A C 1
ATOM 743 O O . LYS A 1 93 ? 17.193 4.324 -15.333 1.00 79.12 93 LYS A O 1
ATOM 748 N N . LYS A 1 94 ? 17.069 5.695 -17.112 1.00 80.75 94 LYS A N 1
ATOM 749 C CA . LYS A 1 94 ? 17.306 6.936 -16.356 1.00 80.75 94 LYS A CA 1
ATOM 750 C C . LYS A 1 94 ? 16.270 7.155 -15.245 1.00 80.75 94 LYS A C 1
ATOM 752 O O . LYS A 1 94 ? 16.636 7.547 -14.148 1.00 80.75 94 LYS A O 1
ATOM 757 N N . MET A 1 95 ? 14.991 6.861 -15.495 1.00 79.31 95 MET A N 1
ATOM 758 C CA . MET A 1 95 ? 13.935 6.995 -14.479 1.00 79.31 95 MET A CA 1
ATOM 759 C C . MET A 1 95 ? 14.072 5.962 -13.357 1.00 79.31 95 MET A C 1
ATOM 761 O O . MET A 1 95 ? 13.773 6.264 -12.205 1.00 79.31 95 MET A O 1
ATOM 765 N N . VAL A 1 96 ? 14.536 4.752 -13.680 1.00 84.81 96 VAL A N 1
ATOM 766 C CA . VAL A 1 96 ? 14.886 3.737 -12.676 1.00 84.81 96 VAL A CA 1
ATOM 767 C C . VAL A 1 96 ? 16.088 4.191 -11.842 1.00 84.81 96 VAL A C 1
ATOM 769 O O . VAL A 1 96 ? 16.092 4.015 -10.624 1.00 84.81 96 VAL A O 1
ATOM 772 N N . ASP A 1 97 ? 17.088 4.808 -12.468 1.00 84.94 97 ASP A N 1
ATOM 773 C CA . ASP A 1 97 ? 18.286 5.301 -11.781 1.00 84.94 97 ASP A CA 1
ATOM 774 C C . ASP A 1 97 ? 17.973 6.480 -10.853 1.00 84.94 97 ASP A C 1
ATOM 776 O O . ASP A 1 97 ? 18.416 6.481 -9.698 1.00 84.94 97 ASP A O 1
ATOM 780 N N . ASP A 1 98 ? 17.115 7.392 -11.313 1.00 85.75 98 ASP A N 1
ATOM 781 C CA . ASP A 1 98 ? 16.623 8.558 -10.574 1.00 85.75 98 ASP A CA 1
ATOM 782 C C . ASP A 1 98 ? 15.561 8.204 -9.513 1.00 85.75 98 ASP A C 1
ATOM 784 O O . ASP A 1 98 ? 15.116 9.088 -8.780 1.00 85.75 98 ASP A O 1
ATOM 788 N N . TYR A 1 99 ? 15.137 6.935 -9.401 1.00 87.38 99 TYR A N 1
ATOM 789 C CA . TYR A 1 99 ? 14.195 6.516 -8.360 1.00 87.38 99 TYR A CA 1
ATOM 790 C C . TYR A 1 99 ? 14.744 6.857 -6.968 1.00 87.38 99 TYR A C 1
ATOM 792 O O . TYR A 1 99 ? 15.770 6.305 -6.537 1.00 87.38 99 TYR A O 1
ATOM 800 N N . ASP A 1 100 ? 14.008 7.728 -6.276 1.00 89.31 100 ASP A N 1
ATOM 801 C CA . ASP A 1 100 ? 14.217 8.121 -4.888 1.00 89.31 100 ASP A CA 1
ATOM 802 C C . ASP A 1 100 ? 13.091 7.539 -4.010 1.00 89.31 100 ASP A C 1
ATOM 804 O O . ASP A 1 100 ? 11.939 7.976 -4.124 1.00 89.31 100 ASP A O 1
ATOM 808 N N . PRO A 1 101 ? 13.393 6.569 -3.124 1.00 87.94 101 PRO A N 1
ATOM 809 C CA . PRO A 1 101 ? 12.391 5.986 -2.242 1.00 87.94 101 PRO A CA 1
ATOM 810 C C . PRO A 1 101 ? 11.773 7.004 -1.279 1.00 87.94 101 PRO A C 1
ATOM 812 O O . PRO A 1 101 ? 10.621 6.832 -0.902 1.00 87.94 101 PRO A O 1
ATOM 815 N N . ASP A 1 102 ? 12.470 8.081 -0.904 1.00 89.94 102 ASP A N 1
ATOM 816 C CA . ASP A 1 102 ? 11.914 9.085 0.011 1.00 89.94 102 ASP A CA 1
ATOM 817 C C . ASP A 1 102 ? 10.810 9.932 -0.659 1.00 89.94 102 ASP A C 1
ATOM 819 O O . ASP A 1 102 ? 9.961 10.498 0.037 1.00 89.94 102 ASP A O 1
ATOM 823 N N . GLN A 1 103 ? 10.780 9.995 -1.996 1.00 91.31 103 GLN A N 1
ATOM 824 C CA . GLN A 1 103 ? 9.734 10.677 -2.774 1.00 91.31 103 GLN A CA 1
ATOM 825 C C . GLN A 1 103 ? 8.643 9.730 -3.296 1.00 91.31 103 GLN A C 1
ATOM 827 O O . GLN A 1 103 ? 7.662 10.199 -3.877 1.00 91.31 103 GLN A O 1
ATOM 832 N N . ALA A 1 104 ? 8.788 8.417 -3.113 1.00 91.56 104 ALA A N 1
ATOM 833 C CA . ALA A 1 104 ? 7.800 7.448 -3.569 1.00 91.56 104 ALA A CA 1
ATOM 834 C C . ALA A 1 104 ? 6.503 7.554 -2.752 1.00 91.56 104 ALA A C 1
ATOM 836 O O . ALA A 1 104 ? 6.535 7.755 -1.531 1.00 91.56 104 ALA A O 1
ATOM 837 N N . PHE A 1 105 ? 5.358 7.397 -3.424 1.00 94.88 105 PHE A N 1
ATOM 838 C CA . PHE A 1 105 ? 4.085 7.246 -2.727 1.00 94.88 105 PHE A CA 1
ATOM 839 C C . PHE A 1 105 ? 4.067 5.958 -1.898 1.00 94.88 105 PHE A C 1
ATOM 841 O O . PHE A 1 105 ? 4.463 4.887 -2.359 1.00 94.88 105 PHE A O 1
ATOM 848 N N . VAL A 1 106 ? 3.534 6.073 -0.688 1.00 93.81 106 VAL A N 1
ATOM 849 C CA . VAL A 1 106 ? 3.213 4.962 0.205 1.00 93.81 106 VAL A CA 1
ATOM 850 C C . VAL A 1 106 ? 1.751 5.047 0.605 1.00 93.81 106 VAL A C 1
ATOM 852 O O . VAL A 1 106 ? 1.168 6.135 0.637 1.00 93.81 106 VAL A O 1
ATOM 855 N N . ILE A 1 107 ? 1.166 3.895 0.902 1.00 93.88 107 ILE A N 1
ATOM 856 C CA . ILE A 1 107 ? -0.165 3.815 1.490 1.00 93.88 107 ILE A CA 1
ATOM 857 C C . ILE A 1 107 ? -0.032 3.436 2.959 1.00 93.88 107 ILE A C 1
ATOM 859 O O . ILE A 1 107 ? 0.679 2.492 3.304 1.00 93.88 107 ILE A O 1
ATOM 863 N N . MET A 1 108 ? -0.650 4.221 3.830 1.00 90.44 108 MET A N 1
ATOM 864 C CA . MET A 1 108 ? -0.582 4.020 5.267 1.00 90.44 108 MET A CA 1
ATOM 865 C C . MET A 1 108 ? -1.398 2.789 5.641 1.00 90.44 108 MET A C 1
ATOM 867 O O . MET A 1 108 ? -2.570 2.675 5.289 1.00 90.44 108 MET A O 1
ATOM 871 N N . MET A 1 109 ? -0.760 1.868 6.350 1.00 88.75 109 MET A N 1
ATOM 872 C CA . MET A 1 109 ? -1.367 0.641 6.837 1.00 88.75 109 MET A CA 1
ATOM 873 C C . MET A 1 109 ? -1.072 0.461 8.314 1.00 88.75 109 MET A C 1
ATOM 875 O O . MET A 1 109 ? 0.047 0.714 8.770 1.00 88.75 109 MET A O 1
ATOM 879 N N . GLU A 1 110 ? -2.069 -0.021 9.040 1.00 85.44 110 GLU A N 1
ATOM 880 C CA . GLU A 1 110 ? -1.933 -0.338 10.451 1.00 85.44 110 GLU A CA 1
ATOM 881 C C . GLU A 1 110 ? -0.787 -1.318 10.683 1.00 85.44 110 GLU A C 1
ATOM 883 O O . GLU A 1 110 ? -0.621 -2.329 9.989 1.00 85.44 110 GLU A O 1
ATOM 888 N N . GLU A 1 111 ? -0.018 -0.983 11.705 1.00 79.94 111 GLU A N 1
ATOM 889 C CA . GLU A 1 111 ? 1.059 -1.739 12.297 1.00 79.94 111 GLU A CA 1
ATOM 890 C C . GLU A 1 111 ? 0.748 -1.961 13.780 1.00 79.94 111 GLU A C 1
ATOM 892 O O . GLU A 1 111 ? 0.220 -1.079 14.447 1.00 79.94 111 GLU A O 1
ATOM 897 N N . THR A 1 112 ? 1.103 -3.121 14.326 1.00 71.50 112 THR A N 1
ATOM 898 C CA . THR A 1 112 ? 0.881 -3.431 15.748 1.00 71.50 112 THR A CA 1
ATOM 899 C C . THR A 1 112 ? 2.232 -3.572 16.440 1.00 71.50 112 THR A C 1
ATOM 901 O O . THR A 1 112 ? 3.204 -4.018 15.829 1.00 71.50 112 THR A O 1
ATOM 904 N N . VAL A 1 113 ? 2.316 -3.274 17.741 1.00 62.66 113 VAL A N 1
ATOM 905 C CA . VAL A 1 113 ? 3.549 -3.531 18.524 1.00 62.66 113 VAL A CA 1
ATOM 906 C C . VAL A 1 113 ? 3.942 -5.011 18.549 1.00 62.66 113 VAL A C 1
ATOM 908 O O . VAL A 1 113 ? 5.079 -5.343 18.875 1.00 62.66 113 VAL A O 1
ATOM 911 N N . GLN A 1 114 ? 3.018 -5.912 18.202 1.00 58.78 114 GLN A N 1
ATOM 912 C CA . GLN A 1 114 ? 3.223 -7.354 18.279 1.00 58.78 114 GLN A CA 1
ATOM 913 C C . GLN A 1 114 ? 3.934 -7.966 17.052 1.00 58.78 114 GLN A C 1
ATOM 915 O O . GLN A 1 114 ? 4.160 -9.179 17.046 1.00 58.78 114 GLN A O 1
ATOM 920 N N . GLY A 1 115 ? 4.333 -7.164 16.056 1.00 57.56 115 GLY A N 1
ATOM 921 C CA . GLY A 1 115 ? 5.220 -7.580 14.963 1.00 57.56 115 GLY A CA 1
ATOM 922 C C . GLY A 1 115 ? 4.538 -8.173 13.718 1.00 57.56 115 GLY A C 1
ATOM 923 O O . GLY A 1 115 ? 3.316 -8.157 13.565 1.00 57.56 115 GLY A O 1
ATOM 924 N N . GLN A 1 116 ? 5.372 -8.679 12.798 1.00 60.41 116 GLN A N 1
ATOM 925 C CA . GLN A 1 116 ? 4.982 -9.154 11.461 1.00 60.41 116 GLN A CA 1
ATOM 926 C C . GLN A 1 116 ? 3.890 -10.245 11.521 1.00 60.41 116 GLN A C 1
ATOM 928 O O . GLN A 1 116 ? 3.884 -11.078 12.426 1.00 60.41 116 GLN A O 1
ATOM 933 N N . ASN A 1 117 ? 2.972 -10.248 10.547 1.00 67.06 117 ASN A N 1
ATOM 934 C CA . ASN A 1 117 ? 1.771 -11.101 10.430 1.00 67.06 117 ASN A CA 1
ATOM 935 C C . ASN A 1 117 ? 0.602 -10.830 11.393 1.00 67.06 117 ASN A C 1
ATOM 937 O O . ASN A 1 117 ? -0.462 -11.428 11.221 1.00 67.06 117 ASN A O 1
ATOM 941 N N . LYS A 1 118 ? 0.751 -9.939 12.380 1.00 75.31 118 LYS A N 1
ATOM 942 C CA . LYS A 1 118 ? -0.348 -9.571 13.293 1.00 75.31 118 LYS A CA 1
ATOM 943 C C . LYS A 1 118 ? -1.041 -8.261 12.935 1.00 75.31 118 LYS A C 1
ATOM 945 O O . LYS A 1 118 ? -2.189 -8.075 13.312 1.00 75.31 118 LYS A O 1
ATOM 950 N N . SER A 1 119 ? -0.368 -7.408 12.172 1.00 83.19 119 SER A N 1
ATOM 951 C CA . SER A 1 119 ? -0.909 -6.168 11.621 1.00 83.19 119 SER A CA 1
ATOM 952 C C . SER A 1 119 ? -1.280 -6.315 10.149 1.00 83.19 119 SER A C 1
ATOM 954 O O . SER A 1 119 ? -0.795 -7.227 9.471 1.00 83.19 119 SER A O 1
ATOM 956 N N . ARG A 1 120 ? -2.104 -5.408 9.617 1.00 87.94 120 ARG A N 1
ATOM 957 C CA . ARG A 1 120 ? -2.422 -5.405 8.178 1.00 87.94 120 ARG A CA 1
ATOM 958 C C . ARG A 1 120 ? -1.189 -5.130 7.320 1.00 87.94 120 ARG A C 1
ATOM 960 O O . ARG A 1 120 ? -0.983 -5.843 6.339 1.00 87.94 120 ARG A O 1
ATOM 967 N N . HIS A 1 121 ? -0.317 -4.200 7.713 1.00 88.44 121 HIS A N 1
ATOM 968 C CA . HIS A 1 121 ? 0.979 -4.021 7.049 1.00 88.44 121 HIS A CA 1
ATOM 969 C C . HIS A 1 121 ? 1.830 -5.299 7.119 1.00 88.44 121 HIS A C 1
ATOM 971 O O . HIS A 1 121 ? 2.372 -5.767 6.113 1.00 88.44 121 HIS A O 1
ATOM 977 N N . GLY A 1 122 ? 1.860 -5.924 8.297 1.00 85.75 122 GLY A N 1
ATOM 978 C CA . GLY A 1 122 ? 2.502 -7.198 8.591 1.00 85.75 122 GLY A CA 1
ATOM 979 C C . GLY A 1 122 ? 1.991 -8.378 7.770 1.00 85.75 122 GLY A C 1
ATOM 980 O O . GLY A 1 122 ? 2.726 -9.347 7.642 1.00 85.75 122 GLY A O 1
ATOM 981 N N . LYS A 1 123 ? 0.773 -8.321 7.224 1.00 88.19 123 LYS A N 1
ATOM 982 C CA . LYS A 1 123 ? 0.188 -9.359 6.356 1.00 88.19 123 LYS A CA 1
ATOM 983 C C . LYS A 1 123 ? 0.508 -9.160 4.877 1.00 88.19 123 LYS A C 1
ATOM 985 O O . LYS A 1 123 ? 0.244 -10.060 4.078 1.00 88.19 123 LYS A O 1
ATOM 990 N N . THR A 1 124 ? 1.065 -8.011 4.491 1.00 89.94 124 THR A N 1
ATOM 991 C CA . THR A 1 124 ? 1.458 -7.793 3.095 1.00 89.94 124 THR A CA 1
ATOM 992 C C . THR A 1 124 ? 2.541 -8.788 2.695 1.00 89.94 124 THR A C 1
ATOM 994 O O . THR A 1 124 ? 3.496 -9.046 3.437 1.00 89.94 124 THR A O 1
ATOM 997 N N . LEU A 1 125 ? 2.409 -9.353 1.497 1.00 88.50 125 LEU A N 1
ATOM 998 C CA . LEU A 1 125 ? 3.343 -10.336 0.965 1.00 88.50 125 LEU A CA 1
ATOM 999 C C . LEU A 1 125 ? 4.750 -9.757 0.943 1.00 88.50 125 LEU A C 1
ATOM 1001 O O . LEU A 1 125 ? 5.700 -10.446 1.290 1.00 88.50 125 LEU A O 1
ATOM 1005 N N . THR 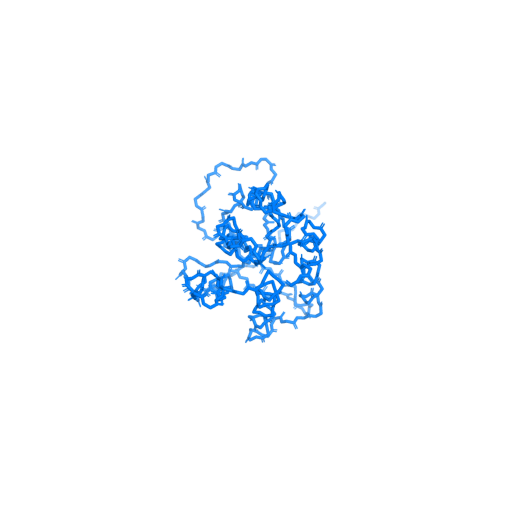A 1 126 ? 4.916 -8.491 0.583 1.00 86.81 126 THR A N 1
ATOM 1006 C CA . THR A 1 126 ? 6.239 -7.910 0.368 1.00 86.81 126 THR A CA 1
ATOM 1007 C C . THR A 1 126 ? 6.847 -7.233 1.598 1.00 86.81 126 THR A C 1
ATOM 1009 O O . THR A 1 126 ? 8.056 -6.991 1.605 1.00 86.81 126 THR A O 1
ATOM 1012 N N . TYR A 1 127 ? 6.103 -7.049 2.692 1.00 79.12 127 TYR A N 1
ATOM 1013 C CA . TYR A 1 127 ? 6.690 -6.737 4.003 1.00 79.12 127 TYR A CA 1
ATOM 1014 C C . TYR A 1 127 ? 6.846 -7.990 4.879 1.00 79.12 127 TYR A C 1
ATOM 1016 O O . TYR A 1 127 ? 7.964 -8.323 5.276 1.00 79.12 127 TYR A O 1
ATOM 1024 N N . GLY A 1 128 ? 5.745 -8.700 5.148 1.00 58.19 128 GLY A N 1
ATOM 1025 C CA . GLY A 1 128 ? 5.658 -9.765 6.152 1.00 58.19 128 GLY A CA 1
ATOM 1026 C C . GLY A 1 128 ? 6.026 -11.174 5.695 1.00 58.19 128 GLY A C 1
ATOM 1027 O O . GLY A 1 128 ? 6.231 -12.040 6.542 1.00 58.19 128 GLY A O 1
ATOM 1028 N N . GLY A 1 129 ? 6.144 -11.426 4.384 1.00 55.19 129 GLY A N 1
ATOM 1029 C CA . GLY A 1 129 ? 6.314 -12.799 3.884 1.00 55.19 129 GLY A CA 1
ATOM 1030 C C . GLY A 1 129 ? 7.417 -13.045 2.853 1.00 55.19 129 GLY A C 1
ATOM 1031 O O . GLY A 1 129 ? 8.022 -14.109 2.863 1.00 55.19 129 GLY A O 1
ATOM 1032 N N . ASN A 1 130 ? 7.679 -12.120 1.926 1.00 54.34 130 ASN A N 1
ATOM 1033 C CA . ASN A 1 130 ? 8.167 -12.518 0.599 1.00 54.34 130 ASN A CA 1
ATOM 1034 C C . ASN A 1 130 ? 8.927 -11.454 -0.212 1.00 54.34 130 ASN A C 1
ATOM 1036 O O . ASN A 1 130 ? 9.303 -11.753 -1.343 1.00 54.34 130 ASN A O 1
ATOM 1040 N N . SER A 1 131 ? 9.308 -10.278 0.309 1.00 56.56 131 SER A N 1
ATOM 1041 C CA . SER A 1 131 ? 10.282 -9.430 -0.432 1.00 56.56 131 SER A CA 1
ATOM 1042 C C . SER A 1 131 ? 11.647 -10.112 -0.623 1.00 56.56 131 SER A C 1
ATOM 1044 O O . SER A 1 131 ? 12.523 -9.623 -1.341 1.00 56.56 131 SER A O 1
ATOM 1046 N N . ARG A 1 132 ? 11.868 -11.264 0.019 1.00 59.97 132 ARG A N 1
ATOM 1047 C CA . ARG A 1 132 ? 13.013 -12.159 -0.194 1.00 59.97 132 ARG A CA 1
ATOM 1048 C C . ARG A 1 132 ? 12.766 -13.252 -1.240 1.00 59.97 132 ARG A C 1
ATOM 1050 O O . ARG A 1 132 ? 13.727 -13.926 -1.584 1.00 59.97 132 ARG A O 1
ATOM 1057 N N . ASN A 1 133 ? 11.546 -13.406 -1.760 1.00 70.31 133 ASN A N 1
ATOM 1058 C CA . ASN A 1 133 ? 11.213 -14.411 -2.765 1.00 70.31 133 ASN A CA 1
ATOM 1059 C C . ASN A 1 133 ? 11.844 -14.041 -4.124 1.00 70.31 133 ASN A C 1
ATOM 1061 O O . ASN A 1 133 ? 11.489 -13.002 -4.695 1.00 70.31 133 ASN A O 1
ATOM 1065 N N . PRO A 1 134 ? 12.748 -14.876 -4.673 1.00 70.56 134 PRO A N 1
ATOM 1066 C CA . PRO A 1 134 ? 13.353 -14.635 -5.981 1.00 70.56 134 PRO A CA 1
ATOM 1067 C C . PRO A 1 134 ? 12.321 -14.493 -7.106 1.00 70.56 134 PRO A C 1
ATOM 1069 O O . PRO A 1 134 ? 12.528 -13.695 -8.014 1.00 70.56 134 PRO A O 1
ATOM 1072 N N . GLY A 1 135 ? 11.194 -15.208 -7.016 1.00 86.25 135 GLY A N 1
ATOM 1073 C CA . GLY A 1 135 ? 10.107 -15.154 -7.993 1.00 86.25 135 GLY A CA 1
ATOM 1074 C C . GLY A 1 135 ? 9.380 -13.811 -8.028 1.00 86.25 135 GLY A C 1
ATOM 1075 O O . GLY A 1 135 ? 8.956 -13.378 -9.090 1.00 86.25 135 GLY A O 1
ATOM 1076 N N . TYR A 1 136 ? 9.276 -13.112 -6.895 1.00 89.44 136 TYR A N 1
ATOM 1077 C CA . TYR A 1 136 ? 8.732 -11.751 -6.865 1.00 89.44 136 TYR A CA 1
ATOM 1078 C C . TYR A 1 136 ? 9.726 -10.750 -7.472 1.00 89.44 136 TYR A C 1
ATOM 1080 O O . TYR A 1 136 ? 9.362 -9.921 -8.302 1.00 89.44 136 TYR A O 1
ATOM 1088 N N . LEU A 1 137 ? 11.012 -10.863 -7.123 1.00 87.25 137 LEU A N 1
ATOM 1089 C CA . LEU A 1 137 ? 12.045 -9.979 -7.669 1.00 87.25 137 LEU A CA 1
ATOM 1090 C C . LEU A 1 137 ? 12.290 -10.202 -9.167 1.00 87.25 137 LEU A C 1
ATOM 1092 O O . LEU A 1 137 ? 12.763 -9.283 -9.829 1.00 87.25 137 LEU A O 1
ATOM 1096 N N . SER A 1 138 ? 11.946 -11.361 -9.730 1.00 86.19 138 SER A N 1
ATOM 1097 C CA . SER A 1 138 ? 12.051 -11.625 -11.170 1.00 86.19 138 SER A CA 1
ATOM 1098 C C . SER A 1 138 ? 10.862 -11.118 -11.995 1.00 86.19 138 SER A C 1
ATOM 1100 O O . SER A 1 138 ? 10.969 -11.077 -13.220 1.00 86.19 138 SER A O 1
ATOM 1102 N N . MET A 1 139 ? 9.768 -10.668 -11.368 1.00 87.94 139 MET A N 1
ATOM 1103 C CA . MET A 1 139 ? 8.599 -10.128 -12.076 1.00 87.94 139 MET A CA 1
ATOM 1104 C C . MET A 1 139 ? 8.928 -8.871 -12.892 1.00 87.94 139 MET A C 1
ATOM 1106 O O . MET A 1 139 ? 9.832 -8.098 -12.546 1.00 87.94 139 MET A O 1
ATOM 1110 N N . SER A 1 140 ? 8.148 -8.629 -13.949 1.00 88.25 140 SER A N 1
ATOM 1111 C CA . SER A 1 140 ? 8.069 -7.297 -14.563 1.00 88.25 140 SER A CA 1
ATOM 1112 C C . SER A 1 140 ? 7.514 -6.278 -13.555 1.00 88.25 140 SER A C 1
ATOM 1114 O O . SER A 1 140 ? 6.782 -6.658 -12.631 1.00 88.25 140 SER A O 1
ATOM 1116 N N . PRO A 1 141 ? 7.823 -4.977 -13.700 1.00 89.06 141 PRO A N 1
ATOM 1117 C CA . PRO A 1 141 ? 7.288 -3.960 -12.801 1.00 89.06 141 PRO A CA 1
ATOM 1118 C C . PRO A 1 141 ? 5.761 -3.952 -12.727 1.00 89.06 141 PRO A C 1
ATOM 1120 O O . PRO A 1 141 ? 5.204 -3.802 -11.638 1.00 89.06 141 PRO A O 1
ATOM 1123 N N . LYS A 1 142 ? 5.068 -4.164 -13.852 1.00 89.62 142 LYS A N 1
ATOM 1124 C CA . LYS A 1 142 ? 3.603 -4.219 -13.879 1.00 89.62 142 LYS A CA 1
ATOM 1125 C C . LYS A 1 142 ? 3.046 -5.421 -13.122 1.00 89.62 142 LYS A C 1
ATOM 1127 O O . LYS A 1 142 ? 2.055 -5.280 -12.406 1.00 89.62 142 LYS A O 1
ATOM 1132 N N . GLN A 1 143 ? 3.670 -6.591 -13.260 1.00 91.69 143 GLN A N 1
ATOM 1133 C CA . GLN A 1 143 ? 3.281 -7.789 -12.508 1.00 91.69 143 GLN A CA 1
ATOM 1134 C C . GLN A 1 143 ? 3.463 -7.585 -11.003 1.00 91.69 143 GLN A C 1
ATOM 1136 O O . GLN A 1 143 ? 2.538 -7.879 -10.251 1.00 91.69 143 GLN A O 1
ATOM 1141 N N . ALA A 1 144 ? 4.601 -7.031 -10.574 1.00 92.12 144 ALA A N 1
ATOM 1142 C CA . ALA A 1 144 ? 4.855 -6.748 -9.162 1.00 92.12 144 ALA A CA 1
ATOM 1143 C C . ALA A 1 144 ? 3.851 -5.737 -8.586 1.00 92.12 144 ALA A C 1
ATOM 1145 O O . ALA A 1 144 ? 3.287 -5.977 -7.522 1.00 92.12 144 ALA A O 1
ATOM 1146 N N . LEU A 1 145 ? 3.560 -4.654 -9.321 1.00 93.88 145 LEU A N 1
ATOM 1147 C CA . LEU A 1 145 ? 2.543 -3.672 -8.929 1.00 93.88 145 LEU A CA 1
ATOM 1148 C C . LEU A 1 145 ? 1.164 -4.320 -8.771 1.00 93.88 145 LEU A C 1
ATOM 1150 O O . LEU A 1 145 ? 0.484 -4.082 -7.779 1.00 93.88 145 LEU A O 1
ATOM 1154 N N . ASN A 1 146 ? 0.732 -5.124 -9.745 1.00 95.06 146 ASN A N 1
ATOM 1155 C CA . ASN A 1 146 ? -0.573 -5.778 -9.674 1.00 95.06 146 ASN A CA 1
ATOM 1156 C C . ASN A 1 146 ? -0.646 -6.779 -8.516 1.00 95.06 146 ASN A C 1
ATOM 1158 O O . ASN A 1 146 ? -1.643 -6.778 -7.805 1.00 95.06 146 ASN A O 1
ATOM 1162 N N . LEU A 1 147 ? 0.412 -7.565 -8.291 1.00 94.62 147 LEU A N 1
ATOM 1163 C CA . LEU A 1 147 ? 0.478 -8.513 -7.180 1.00 94.62 147 LEU A CA 1
ATOM 1164 C C . LEU A 1 147 ? 0.326 -7.813 -5.827 1.00 94.62 147 LEU A C 1
ATOM 1166 O O . LEU A 1 147 ? -0.475 -8.255 -5.009 1.00 94.62 147 LEU A O 1
ATOM 1170 N N . ASP A 1 148 ? 1.061 -6.724 -5.599 1.00 94.62 148 ASP A N 1
ATOM 1171 C CA . ASP A 1 148 ? 0.995 -5.985 -4.334 1.00 94.62 148 ASP A CA 1
ATOM 1172 C C . ASP A 1 148 ? -0.371 -5.294 -4.148 1.00 94.62 148 ASP A C 1
ATOM 1174 O O . ASP A 1 148 ? -0.928 -5.309 -3.051 1.00 94.62 148 ASP A O 1
ATOM 1178 N N . ILE A 1 149 ? -0.966 -4.751 -5.220 1.00 97.12 149 ILE A N 1
ATOM 1179 C CA . ILE A 1 149 ? -2.319 -4.168 -5.173 1.00 97.12 149 ILE A CA 1
ATOM 1180 C C . ILE A 1 149 ? -3.383 -5.228 -4.872 1.00 97.12 149 ILE A C 1
ATOM 1182 O O . ILE A 1 149 ? -4.279 -4.986 -4.062 1.00 97.12 149 ILE A O 1
ATOM 1186 N N . ASP A 1 150 ? -3.316 -6.392 -5.514 1.00 96.81 150 ASP A N 1
ATOM 1187 C CA . ASP A 1 150 ? -4.283 -7.465 -5.280 1.00 96.81 150 ASP A CA 1
ATOM 1188 C C . ASP A 1 150 ? -4.113 -8.058 -3.881 1.00 96.81 150 ASP A C 1
ATOM 1190 O O . ASP A 1 150 ? -5.106 -8.259 -3.183 1.00 96.81 150 ASP A O 1
ATOM 1194 N N . ASN A 1 151 ? -2.874 -8.197 -3.405 1.00 95.00 151 ASN A N 1
ATOM 1195 C CA . ASN A 1 151 ? -2.610 -8.583 -2.027 1.00 95.00 151 ASN A CA 1
ATOM 1196 C C . ASN A 1 151 ? -3.198 -7.589 -1.019 1.00 95.00 151 ASN A C 1
ATOM 1198 O O . ASN A 1 151 ? -3.808 -8.017 -0.040 1.00 95.00 151 ASN A O 1
ATOM 1202 N N . LEU A 1 152 ? -3.072 -6.283 -1.272 1.00 95.12 152 LEU A N 1
ATOM 1203 C CA . LEU A 1 152 ? -3.681 -5.264 -0.425 1.00 95.12 152 LEU A CA 1
ATOM 1204 C C . LEU A 1 152 ? -5.201 -5.453 -0.352 1.00 95.12 152 LEU A C 1
ATOM 1206 O O . LEU A 1 152 ? -5.762 -5.521 0.738 1.00 95.12 152 LEU A O 1
ATOM 1210 N N . ARG A 1 153 ? -5.867 -5.617 -1.501 1.00 97.31 153 ARG A N 1
ATOM 1211 C CA . ARG A 1 153 ? -7.318 -5.868 -1.564 1.00 97.31 153 ARG A CA 1
ATOM 1212 C C . ARG A 1 153 ? -7.707 -7.133 -0.802 1.00 97.31 153 ARG A C 1
ATOM 1214 O O . ARG A 1 153 ? -8.695 -7.118 -0.071 1.00 97.31 153 ARG A O 1
ATOM 1221 N N . ASP A 1 154 ? -6.937 -8.204 -0.948 1.00 96.25 154 ASP A N 1
ATOM 1222 C CA . ASP A 1 154 ? -7.215 -9.484 -0.300 1.00 96.25 154 ASP A CA 1
ATOM 1223 C C . ASP A 1 154 ? -7.105 -9.407 1.223 1.00 96.25 154 ASP A C 1
ATOM 1225 O O . ASP A 1 154 ? -7.950 -9.984 1.905 1.00 96.25 154 ASP A O 1
ATOM 1229 N N . ILE A 1 155 ? -6.153 -8.640 1.766 1.00 92.94 155 ILE A N 1
ATOM 1230 C CA . ILE A 1 155 ? -6.043 -8.405 3.215 1.00 92.94 155 ILE A CA 1
ATOM 1231 C C . ILE A 1 155 ? -7.337 -7.790 3.761 1.00 92.94 155 ILE A C 1
ATOM 1233 O O . ILE A 1 155 ? -7.923 -8.332 4.698 1.00 92.94 155 ILE A O 1
ATOM 1237 N N . TYR A 1 156 ? -7.846 -6.715 3.147 1.00 93.31 156 TYR A N 1
ATOM 1238 C CA . TYR A 1 156 ? -9.102 -6.108 3.610 1.00 93.31 156 TYR A CA 1
ATOM 1239 C C . TYR A 1 156 ? -10.316 -7.009 3.358 1.00 93.31 156 TYR A C 1
ATOM 1241 O O . TYR A 1 156 ? -11.259 -6.977 4.145 1.00 93.31 156 TYR A O 1
ATOM 1249 N N . ARG A 1 157 ? -10.330 -7.831 2.297 1.00 94.12 157 ARG A N 1
ATOM 1250 C CA . ARG A 1 157 ? -11.431 -8.787 2.060 1.00 94.12 157 ARG A CA 1
ATOM 1251 C C . ARG A 1 157 ? -11.477 -9.862 3.134 1.00 94.12 157 ARG A C 1
ATOM 1253 O O . ARG A 1 157 ? -12.555 -10.158 3.639 1.00 94.12 157 ARG A O 1
ATOM 1260 N N . GLN A 1 158 ? -10.324 -10.422 3.489 1.00 92.00 158 GLN A N 1
ATOM 1261 C CA . GLN A 1 158 ? -10.208 -11.469 4.507 1.00 92.00 158 GLN A CA 1
ATOM 1262 C C . GLN A 1 158 ? -10.655 -10.987 5.891 1.00 92.00 158 GLN A C 1
AT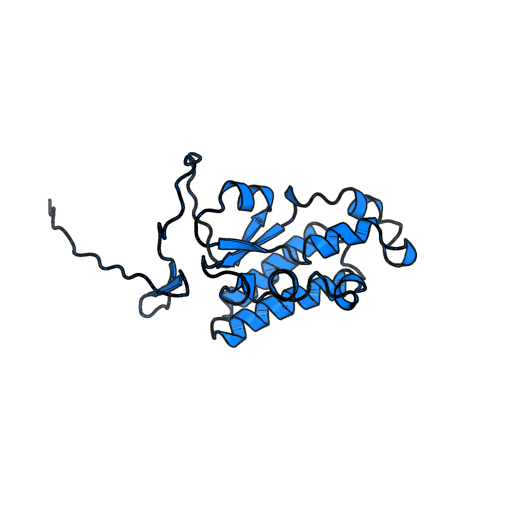OM 1264 O O . GLN A 1 158 ? -11.159 -11.782 6.677 1.00 92.00 158 GLN A O 1
ATOM 1269 N N . GLU A 1 159 ? -10.516 -9.692 6.172 1.00 86.62 159 GLU A N 1
ATOM 1270 C CA . GLU A 1 159 ? -10.974 -9.074 7.421 1.00 86.62 159 GLU A CA 1
ATOM 1271 C C . GLU A 1 159 ? -12.407 -8.517 7.348 1.00 86.62 159 GLU A C 1
ATOM 1273 O O . GLU A 1 159 ? -12.903 -7.971 8.330 1.00 86.62 159 GLU A O 1
ATOM 1278 N N . GLY A 1 160 ? -13.093 -8.639 6.205 1.00 87.44 160 GLY A N 1
ATOM 1279 C CA . GLY A 1 160 ? -14.438 -8.082 6.020 1.00 87.44 160 GLY A CA 1
ATOM 1280 C C . GLY A 1 160 ? -14.482 -6.549 5.953 1.00 87.44 160 GLY A C 1
ATOM 1281 O O . GLY A 1 160 ? -15.543 -5.958 6.125 1.00 87.44 160 GLY A O 1
ATOM 1282 N N . LEU A 1 161 ? -13.343 -5.902 5.689 1.00 87.94 161 LEU A N 1
ATOM 1283 C CA . LEU A 1 161 ? -13.168 -4.446 5.641 1.00 87.94 161 LEU A CA 1
ATOM 1284 C C . LEU A 1 161 ? -13.169 -3.881 4.210 1.00 87.94 161 LEU A C 1
ATOM 1286 O O . LEU A 1 161 ? -13.067 -2.672 4.019 1.00 87.94 161 LEU A O 1
ATOM 1290 N N . TYR A 1 162 ? -13.249 -4.731 3.181 1.00 92.69 162 TYR A N 1
ATOM 1291 C CA . TYR A 1 162 ? -13.171 -4.302 1.782 1.00 92.69 162 TYR A CA 1
ATOM 1292 C C . TYR A 1 162 ? -14.485 -3.681 1.284 1.00 92.69 162 TYR A C 1
ATOM 1294 O O . TYR A 1 162 ? -15.327 -4.351 0.686 1.00 92.69 162 TYR A O 1
ATOM 1302 N N . THR A 1 163 ? -14.648 -2.382 1.530 1.00 91.31 163 THR A N 1
ATOM 1303 C CA . THR A 1 163 ? -15.777 -1.569 1.055 1.00 91.31 163 THR A CA 1
ATOM 1304 C C . THR A 1 163 ? -15.480 -0.896 -0.292 1.00 91.31 163 THR A C 1
ATOM 1306 O O . THR A 1 163 ? -14.346 -0.893 -0.775 1.00 91.31 163 THR A O 1
ATOM 1309 N N . GLU A 1 164 ? -16.493 -0.265 -0.898 1.00 91.75 164 GLU A N 1
ATOM 1310 C CA . GLU A 1 164 ? -16.305 0.562 -2.101 1.00 91.75 164 GLU A CA 1
ATOM 1311 C C . GLU A 1 164 ? -15.331 1.730 -1.854 1.00 91.75 164 GLU A C 1
ATOM 1313 O O . GLU A 1 164 ? -14.537 2.076 -2.728 1.00 91.75 164 GLU A O 1
ATOM 1318 N N . GLU A 1 165 ? -15.347 2.319 -0.656 1.00 89.44 165 GLU A N 1
ATOM 1319 C CA . GLU A 1 165 ? -14.414 3.385 -0.282 1.00 89.44 165 GLU A CA 1
ATOM 1320 C C . GLU A 1 165 ? -12.969 2.872 -0.220 1.00 89.44 165 GLU A C 1
ATOM 1322 O O . GLU A 1 165 ? -12.065 3.496 -0.781 1.00 89.44 165 GLU A O 1
ATOM 1327 N N . VAL A 1 166 ? -12.755 1.704 0.395 1.00 90.81 166 VAL A N 1
ATOM 1328 C CA . VAL A 1 166 ? -11.441 1.046 0.437 1.00 90.81 166 VAL A CA 1
ATOM 1329 C C . VAL A 1 166 ? -10.951 0.738 -0.977 1.00 90.81 166 VAL A C 1
ATOM 1331 O O . VAL A 1 166 ? -9.808 1.051 -1.312 1.00 90.81 166 VAL A O 1
ATOM 1334 N N . ALA A 1 167 ? -11.817 0.200 -1.841 1.00 94.69 167 ALA A N 1
ATOM 1335 C CA . ALA A 1 167 ? -11.479 -0.053 -3.239 1.00 94.69 167 ALA A CA 1
ATOM 1336 C C . ALA A 1 167 ? -11.042 1.233 -3.964 1.00 94.69 167 ALA A C 1
ATOM 1338 O O . ALA A 1 167 ? -9.978 1.251 -4.585 1.00 94.69 167 ALA A O 1
ATOM 1339 N N . LYS A 1 168 ? -11.797 2.332 -3.811 1.00 95.25 168 LYS A N 1
ATOM 1340 C CA . LYS A 1 168 ? -11.465 3.642 -4.399 1.00 95.25 168 LYS A CA 1
ATOM 1341 C C . LYS A 1 168 ? -10.131 4.192 -3.898 1.00 95.25 168 LYS A C 1
ATOM 1343 O O . LYS A 1 168 ? -9.367 4.722 -4.702 1.00 95.25 168 LYS A O 1
ATOM 1348 N N . LYS A 1 169 ? -9.821 4.063 -2.603 1.00 95.31 169 LYS A N 1
ATOM 1349 C CA . LYS A 1 169 ? -8.535 4.507 -2.029 1.00 95.31 169 LYS A CA 1
ATOM 1350 C C . LYS A 1 169 ? -7.356 3.702 -2.586 1.00 95.31 169 LYS A C 1
ATOM 1352 O O . LYS A 1 169 ? -6.355 4.292 -2.993 1.00 95.31 169 LYS A O 1
ATOM 1357 N N . ILE A 1 170 ? -7.495 2.380 -2.697 1.00 97.19 170 ILE A N 1
ATOM 1358 C CA . ILE A 1 170 ? -6.468 1.508 -3.295 1.00 97.19 170 ILE A CA 1
ATOM 1359 C C . ILE A 1 170 ? -6.264 1.830 -4.786 1.00 97.19 170 ILE A C 1
ATOM 1361 O O . ILE A 1 170 ? -5.128 1.930 -5.256 1.00 97.19 170 ILE A O 1
ATOM 1365 N N . ASP A 1 171 ? -7.344 2.051 -5.535 1.00 97.69 171 ASP A N 1
ATOM 1366 C CA . ASP A 1 171 ? -7.271 2.400 -6.959 1.00 97.69 171 ASP A CA 1
ATOM 1367 C C . ASP A 1 171 ? -6.691 3.802 -7.188 1.00 97.69 171 ASP A C 1
ATOM 1369 O O . ASP A 1 171 ? -5.913 4.016 -8.126 1.00 97.69 171 ASP A O 1
ATOM 1373 N N . LEU A 1 172 ? -7.005 4.754 -6.304 1.00 97.38 172 LEU A N 1
ATOM 1374 C CA . LEU A 1 172 ? -6.392 6.080 -6.290 1.00 97.38 172 LEU A CA 1
ATOM 1375 C C . LEU A 1 172 ? -4.884 5.982 -6.050 1.00 97.38 172 LEU A C 1
ATOM 1377 O O . LEU A 1 172 ? -4.109 6.628 -6.758 1.00 97.38 172 LEU A O 1
ATOM 1381 N N . PHE A 1 173 ? -4.458 5.156 -5.094 1.00 97.38 173 PHE A N 1
ATOM 1382 C CA . PHE A 1 173 ? -3.044 4.906 -4.838 1.00 97.38 173 PHE A CA 1
ATOM 1383 C C . PHE A 1 173 ? -2.346 4.322 -6.072 1.00 97.38 173 PHE A C 1
ATOM 1385 O O . PHE A 1 173 ? -1.351 4.885 -6.536 1.00 97.38 173 PHE A O 1
ATOM 1392 N N . LYS A 1 174 ? -2.909 3.266 -6.676 1.00 97.00 174 LYS A N 1
ATOM 1393 C CA . LYS A 1 174 ? -2.378 2.681 -7.918 1.00 97.00 174 LYS A CA 1
ATOM 1394 C C . LYS A 1 174 ? -2.250 3.734 -9.018 1.00 97.00 174 LYS A C 1
ATOM 1396 O O . LYS A 1 174 ? -1.226 3.802 -9.693 1.00 97.00 174 LYS A O 1
ATOM 1401 N N . SER A 1 175 ? -3.268 4.576 -9.180 1.00 96.81 175 SER A N 1
ATOM 1402 C CA . SER A 1 175 ? -3.275 5.648 -10.178 1.00 96.81 175 SER A CA 1
ATOM 1403 C C . SER A 1 175 ? -2.165 6.669 -9.931 1.00 96.81 175 SER A C 1
ATOM 1405 O O . SER A 1 175 ? -1.486 7.060 -10.876 1.00 96.81 175 SER A O 1
ATOM 1407 N N . LYS A 1 176 ? -1.919 7.057 -8.674 1.00 95.50 176 LYS A N 1
ATOM 1408 C CA . LYS A 1 176 ? -0.814 7.957 -8.305 1.00 95.50 176 LYS A CA 1
ATOM 1409 C C . LYS A 1 176 ? 0.556 7.354 -8.612 1.00 95.50 176 LYS A C 1
ATOM 1411 O O . LYS A 1 176 ? 1.394 8.046 -9.181 1.00 95.50 176 LYS A O 1
ATOM 1416 N N . VAL A 1 177 ? 0.769 6.072 -8.313 1.00 93.19 177 VAL A N 1
ATOM 1417 C CA . VAL A 1 177 ? 2.019 5.361 -8.645 1.00 93.19 177 VAL A CA 1
ATOM 1418 C C . VAL A 1 177 ? 2.235 5.300 -10.160 1.00 93.19 177 VAL A C 1
ATOM 1420 O O . VAL A 1 177 ? 3.321 5.617 -10.647 1.00 93.19 177 VAL A O 1
ATOM 1423 N N . LEU A 1 178 ? 1.189 4.963 -10.920 1.00 92.38 178 LEU A N 1
ATOM 1424 C CA . LEU A 1 178 ? 1.235 4.956 -12.384 1.00 92.38 178 LEU A CA 1
ATOM 1425 C C . LEU A 1 178 ? 1.472 6.356 -12.966 1.00 92.38 178 LEU A C 1
ATOM 1427 O O . LEU A 1 178 ? 2.136 6.474 -13.984 1.00 92.38 178 LEU A O 1
ATOM 1431 N N . GLN A 1 179 ? 0.970 7.420 -12.343 1.00 92.19 179 GLN A N 1
ATOM 1432 C CA . GLN A 1 179 ? 1.231 8.796 -12.781 1.00 92.19 179 GLN A CA 1
ATOM 1433 C C . GLN A 1 179 ? 2.642 9.274 -12.429 1.00 92.19 179 GLN A C 1
ATOM 1435 O O . GLN A 1 179 ? 3.229 10.032 -13.195 1.00 92.19 179 GLN A O 1
ATOM 1440 N N . GLN A 1 180 ? 3.187 8.845 -11.288 1.00 90.12 180 GLN A N 1
ATOM 1441 C CA . GLN A 1 180 ? 4.533 9.217 -10.850 1.00 90.12 180 GLN A CA 1
ATOM 1442 C C . GLN A 1 180 ? 5.610 8.532 -11.698 1.00 90.12 180 GLN A C 1
ATOM 1444 O O . GLN A 1 180 ? 6.617 9.151 -12.039 1.00 90.12 180 GLN A O 1
ATOM 1449 N N . TYR A 1 181 ? 5.381 7.271 -12.074 1.00 87.44 181 TYR A N 1
ATOM 1450 C CA . TYR A 1 181 ? 6.330 6.463 -12.840 1.00 87.44 181 TYR A CA 1
ATOM 1451 C C . TYR A 1 181 ? 5.661 5.774 -14.048 1.00 87.44 181 TYR A C 1
ATOM 1453 O O . TYR A 1 181 ? 5.704 4.544 -14.166 1.00 87.44 181 TYR A O 1
ATOM 1461 N N . PRO A 1 182 ? 5.064 6.534 -14.988 1.00 82.56 182 PRO A N 1
ATOM 1462 C CA . PRO A 1 182 ? 4.207 5.996 -16.058 1.00 82.56 182 PRO A CA 1
ATOM 1463 C C . PRO A 1 182 ? 4.922 5.021 -16.984 1.00 82.56 182 PRO A C 1
ATOM 1465 O O . PRO A 1 182 ? 4.308 4.160 -17.613 1.00 82.56 182 PRO A O 1
ATOM 1468 N N . HIS A 1 183 ? 6.238 5.140 -17.046 1.00 82.56 183 HIS A N 1
ATOM 1469 C CA . HIS A 1 183 ? 7.073 4.361 -17.930 1.00 82.56 183 HIS A CA 1
ATOM 1470 C C . HIS A 1 183 ? 7.644 3.095 -17.284 1.00 82.56 183 HIS A C 1
ATOM 1472 O O . HIS A 1 183 ? 7.873 2.114 -17.987 1.00 82.56 183 HIS A O 1
ATOM 1478 N N . ILE A 1 184 ? 7.812 3.082 -15.955 1.00 84.69 184 ILE A N 1
ATOM 1479 C CA . ILE A 1 184 ? 8.317 1.908 -15.229 1.00 84.69 184 ILE A CA 1
ATOM 1480 C C . ILE A 1 184 ? 7.297 0.765 -15.311 1.00 84.69 184 ILE A C 1
ATOM 1482 O O . ILE A 1 184 ? 7.677 -0.380 -15.521 1.00 84.69 184 ILE A O 1
ATOM 1486 N N . PHE A 1 185 ? 6.001 1.070 -15.207 1.00 85.44 185 PHE A N 1
ATOM 1487 C CA . PHE A 1 185 ? 4.921 0.077 -15.079 1.00 85.44 185 PHE A CA 1
ATOM 1488 C C . PHE A 1 185 ? 4.189 -0.265 -16.381 1.00 85.44 185 PHE A C 1
ATOM 1490 O O . PHE A 1 185 ? 3.125 -0.890 -16.355 1.00 85.44 185 PHE A O 1
ATOM 1497 N N . ARG A 1 186 ? 4.714 0.168 -17.530 1.00 74.94 186 ARG A N 1
ATOM 1498 C CA . ARG A 1 186 ? 4.046 -0.015 -18.825 1.00 74.94 186 ARG A CA 1
ATOM 1499 C C . ARG A 1 186 ? 4.018 -1.481 -19.279 1.00 74.94 186 ARG A C 1
ATOM 1501 O O . ARG A 1 186 ? 3.060 -1.877 -19.950 1.00 74.94 186 ARG A O 1
ATOM 1508 N N . TYR A 1 187 ? 5.023 -2.261 -18.878 1.00 63.34 187 TYR A N 1
ATOM 1509 C CA . TYR A 1 187 ? 5.279 -3.630 -19.329 1.00 63.34 187 TYR A CA 1
ATOM 1510 C C . TYR A 1 187 ? 5.173 -4.632 -18.180 1.00 63.34 187 TYR A C 1
ATOM 1512 O O . TYR A 1 187 ? 5.761 -4.377 -17.100 1.00 63.34 187 TYR A O 1
#

Secondary structure (DSSP, 8-state):
-------------SS-SEEEETTTTEEEE-TTSS-------SS--PPPTT-EEEHHHHHHH--SSEEEEESS-HHHHHHHTTS-GGGS-GGGHHHHHT--GGGSEEEEEE--TT-TTTSTGGGSIIIII-TT-HHHHTS-HHHHHHHHHHHHHHHHHHTT---HHHHHHHHHHHHHHHHHSTTTT--

Sequence (187 aa):
MLDSTVAVYNFEVSNFHTYFVGSQSIWVYNANCGATLIKKTTNGGLFDELEITIFKTARLVSKDFMTGHHIPSQKFMTSLKNKPEYMIDPNFKKMVDDYDPDQAFVIMMEETVQGQNKSRHGKTLTYGGNSRNPGYLSMSPKQALNLDIDNLRDIYRQEGLYTEEVAKKIDLFKSKVLQQYPHIFRY